Protein 4HKC (pdb70)

Solvent-accessible surface area: 12590 Å² total

Foldseek 3Di:
DLVVLLVQLVVCVVVVNLVSNLVSLLVNLVVQAADDPSSLVSNVVSLCSQLVVLLVVLVVLVVQLVVCVVVPVSNVVSVVVSVVSLVSNLVSLVSLLCSLVPHQCVNPPDLLSNLLSLLVQLVSLLSNLVVDDPVCNVVSLVRSLVSLVVSQVSCVVPHQLLPLSNLVS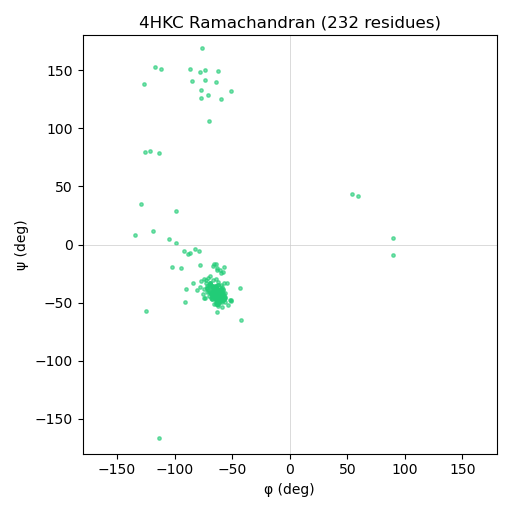LQVVLVSCCPRVVNNVVSLVSLVCSLVSCVVVVVPQDPVCNVSSVVSSVSSVVVNVVSVD/DDPDDPD

Sequence (236 aa):
DKNELVQKAKLAEQAERYDDMAACMKSVTEQGAELSNEERNLLSVAYKNVVGARRSSWRVVSSIEQKTEGAEKKQQMAREYREKIETELRDICNDVLSLLEKFLIPNASQAESKVFYLKMKGDYYRYLAEVAAGDDKKGIVDQSQQAYQEAFEISKKEMQPTHPIRLGLALNFSVFYYEILNSPEKACSLAKTAFDEAIAELDTLSEESYKDSTLIMQLLRDNLTLWTSKRQYKIL

GO terms:
  GO:0005829 cytosol (C, IDA)
  GO:0042149 cellular response to glucose starvation (P, IDA)
  GO:0045824 negative regulation of innate immune response (P, IDA)
  GO:1904262 negative regulation of TORC1 signaling (P, IDA)
  GO:1900181 negative regulation of protein localization to nucleus (P, IDA)
  GO:0140311 protein sequestering activity (F, IDA)
  GO:0044325 transmembrane transporter binding (F, IPI)
  GO:0019903 protein phosphatase binding (F, IPI)
  GO:0031625 ubiquitin protein ligase binding (F, IPI)
  GO:0050815 phosphoserine residue binding (F, IDA)
  GO:0070372 regulation of ERK1 and ERK2 cascade (P, IDA)
  GO:0042470 melanosome (C, EXP)
  GO:0005737 cytoplasm (C, EXP)
  GO:0006468 protein phosphorylation (P, IMP)
  GO:0007165 signal transduction (P, IMP)
  GO:0005515 protein binding (F, IPI)
  GO:0005737 cytoplasm (C, TAS)
  GO:0043066 negative regulation of apoptotic process (P, TAS)
  GO:0007165 signal transduction (P, TAS)
  GO:0005634 nucleus (C, IDA)

Nearest PDB structures (foldseek):
  6fna-assembly1_A  TM=9.982E-01  e=9.630E-27  Homo sapiens
  7d8p-assembly1_B  TM=9.970E-01  e=1.310E-26  Homo sapiens
  5exa-assembly1_A  TM=9.981E-01  e=2.648E-26  Homo sapiens
  5xy9-assembly1_A  TM=9.977E-01  e=3.764E-26  Homo sapiens
  7q16-assembly1_A-2  TM=1.000E+00  e=5.351E-26  Homo sapiens

Secondary structure (DSSP, 8-state):
-HHHHHHHHHHHHHTT-HHHHHHHHHHHHHT-SPPPHHHHHHHHHHHHHHHHHHHHHHHHHHHHHHHTTT-HHHHHHHHHHHHHHHHHHHHHHHHHHHHIIIIIHHH--SHHHHHHHHHHHHHHHHHHHHT--HHHHHHHHHHHHHHHHHHHHHHHHHS-TT-HHHHHHHHHHHHIIIIIS--HHHHHHHHHHHHHHHHHTGGG--TTTHHHHHHHHHHHHHHHHHHT-/--S----

Organism: Homo sapiens (NCBI:txid9606)

InterPro domains:
  IPR000308 14-3-3 protein [PIRSF000868] (2-238)
  IPR000308 14-3-3 protein [PR00305] (35-64)
  IPR000308 14-3-3 protein [PR00305] (82-106)
  IPR000308 14-3-3 protein [PR00305] (113-135)
  IPR000308 14-3-3 protein [PR00305] (148-174)
  IPR000308 14-3-3 protein [PR00305] (175-201)
  IPR000308 14-3-3 protein [PR00305] (202-231)
  IPR000308 14-3-3 protein [PTHR18860] (4-233)
  IPR023409 14-3-3 protein, conserved site [PS00796] (41-51)
  IPR023409 14-3-3 protein, conserved site [PS00797] (211-230)
  IPR023410 14-3-3 domain [PF00244] (9-229)
  IPR023410 14-3-3 domain [SM00101] (3-242)
  IPR036815 14-3-3 domain superfamily [G3DSA:1.20.190.20] (1-241)
  IPR036815 14-3-3 domain superfamily [SSF48445] (1-231)

Radius of gyration: 18.62 Å; Cα contacts (8 Å, |Δi|>4): 274; chains: 2; bounding box: 38×55×39 Å

Structure (mmCIF, N/CA/C/O backbone):
data_4HKC
#
_entry.id   4HKC
#
_cell.length_a   89.030
_cell.length_b   111.600
_cell.length_c   72.990
_cell.angle_alpha   90.00
_cell.angle_beta   90.00
_cell.angle_gamma   90.00
#
_symmetry.space_group_name_H-M   'C 2 2 21'
#
loop_
_entity.id
_entity.type
_entity.pdbx_description
1 polymer '14-3-3 protein zeta/delta'
2 polymer 'alpha-4 integrin derived phosphorylated peptide'
3 non-polymer GLYCEROL
4 water water
#
loop_
_atom_site.group_PDB
_atom_site.id
_atom_site.type_symbol
_atom_site.label_atom_id
_atom_site.label_alt_id
_atom_site.label_comp_id
_atom_site.label_asym_id
_atom_site.label_entity_id
_atom_site.label_seq_id
_atom_site.pdbx_PDB_ins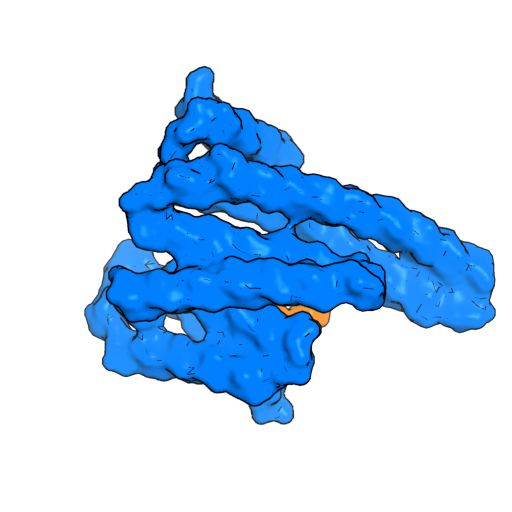_code
_atom_site.Cartn_x
_atom_site.Cartn_y
_atom_site.Cartn_z
_atom_site.occupancy
_atom_site.B_iso_or_equiv
_atom_site.auth_seq_id
_atom_site.auth_comp_id
_atom_site.auth_asym_id
_atom_site.auth_atom_id
_atom_site.pdbx_PDB_model_num
ATOM 1 N N . ASP A 1 7 ? 37.751 23.880 -0.251 1.00 89.47 2 ASP A N 1
ATOM 2 C CA . ASP A 1 7 ? 37.101 24.697 0.768 1.00 88.91 2 ASP A CA 1
ATOM 3 C C . ASP A 1 7 ? 35.860 24.009 1.333 1.00 88.56 2 ASP A C 1
ATOM 4 O O . ASP A 1 7 ? 35.287 23.128 0.680 1.00 85.60 2 ASP A O 1
ATOM 9 N N . LYS A 1 8 ? 35.496 24.367 2.578 1.00 83.97 3 LYS A N 1
ATOM 10 C CA . LYS A 1 8 ? 34.398 23.771 3.334 1.00 80.68 3 LYS A CA 1
ATOM 11 C C . LYS A 1 8 ? 33.112 23.742 2.552 1.00 82.83 3 LYS A C 1
ATOM 12 O O . LYS A 1 8 ? 32.477 22.682 2.499 1.00 82.36 3 LYS A O 1
ATOM 18 N N . ASN A 1 9 ? 32.738 24.853 1.935 1.00 77.40 4 ASN A N 1
ATOM 19 C CA . ASN A 1 9 ? 31.502 24.908 1.172 1.00 74.99 4 ASN A CA 1
ATOM 20 C C . ASN A 1 9 ? 31.429 23.910 0.022 1.00 74.68 4 ASN A C 1
ATOM 21 O O . ASN A 1 9 ? 30.361 23.391 -0.270 1.00 70.94 4 ASN A O 1
ATOM 26 N N . GLU A 1 10 ? 32.556 23.635 -0.623 1.00 71.22 5 GLU A N 1
ATOM 27 C CA . GLU A 1 10 ? 32.573 22.657 -1.705 1.00 69.89 5 GLU A CA 1
ATOM 28 C C . GLU A 1 10 ? 32.368 21.243 -1.180 1.00 70.82 5 GLU A C 1
ATOM 29 O O . GLU A 1 10 ? 31.660 20.453 -1.782 1.00 68.53 5 GLU A O 1
ATOM 35 N N . LEU A 1 11 ? 32.997 20.924 -0.057 1.00 66.27 6 LEU A N 1
ATOM 36 C CA . LEU A 1 11 ? 32.822 19.596 0.548 1.00 63.52 6 LEU A CA 1
ATOM 37 C C . LEU A 1 11 ? 31.357 19.370 0.986 1.00 63.94 6 LEU A C 1
ATOM 38 O O . LEU A 1 11 ? 30.818 18.272 0.797 1.00 62.11 6 LEU A O 1
ATOM 43 N N . VAL A 1 12 ? 30.705 20.415 1.522 1.00 59.39 7 VAL A N 1
ATOM 44 C CA . VAL A 1 12 ? 29.301 20.344 1.952 1.00 57.02 7 VAL A CA 1
ATOM 45 C C . VAL A 1 12 ? 28.406 20.111 0.734 1.00 58.26 7 VAL A C 1
ATOM 46 O O . VAL A 1 12 ? 27.497 19.290 0.789 1.00 56.58 7 VAL A O 1
ATOM 50 N N . GLN A 1 13 ? 28.662 20.818 -0.368 1.00 56.64 8 GLN A N 1
ATOM 51 C CA . GLN A 1 13 ? 27.890 20.615 -1.591 1.00 55.36 8 GLN A CA 1
ATOM 52 C C . GLN A 1 13 ? 28.097 19.198 -2.158 1.00 55.69 8 GLN A C 1
ATOM 53 O O . GLN A 1 13 ? 27.154 18.582 -2.649 1.00 53.22 8 GLN A O 1
ATOM 59 N N . LYS A 1 14 ? 29.316 18.681 -2.047 1.00 51.96 9 LYS A N 1
ATOM 60 C CA . LYS A 1 14 ? 29.667 17.332 -2.451 1.00 50.82 9 LYS A CA 1
ATOM 61 C C . LYS A 1 14 ? 28.916 16.313 -1.573 1.00 52.33 9 LYS A C 1
ATOM 62 O O . LYS A 1 14 ? 28.430 15.306 -2.092 1.00 52.20 9 LYS A O 1
ATOM 64 N N . ALA A 1 15 ? 28.768 16.606 -0.253 1.00 47.03 10 ALA A N 1
ATOM 65 C CA . ALA A 1 15 ? 28.062 15.723 0.674 1.00 45.15 10 ALA A CA 1
ATOM 66 C C . ALA A 1 15 ? 26.580 15.691 0.301 1.00 47.56 10 ALA A C 1
ATOM 67 O O . ALA A 1 15 ? 25.980 14.614 0.326 1.00 45.34 10 ALA A O 1
ATOM 69 N N . LYS A 1 16 ? 26.008 16.841 -0.119 1.00 43.31 11 LYS A N 1
ATOM 70 C CA . LYS A 1 16 ? 24.594 16.867 -0.518 1.00 43.00 11 LYS A CA 1
ATOM 71 C C . LYS A 1 16 ? 24.379 16.065 -1.795 1.00 47.47 11 LYS A C 1
ATOM 72 O O . LYS A 1 16 ? 23.363 15.402 -1.908 1.00 46.52 11 LYS A O 1
ATOM 78 N N . LEU A 1 17 ? 25.315 16.133 -2.751 1.00 45.73 12 LEU A N 1
ATOM 79 C CA . LEU A 1 17 ? 25.261 15.378 -3.993 1.00 45.98 12 LEU A CA 1
ATOM 80 C C . LEU A 1 17 ? 25.353 13.874 -3.671 1.00 48.06 12 LEU A C 1
ATOM 81 O O . LEU A 1 17 ? 24.545 13.081 -4.162 1.00 45.65 12 LEU A O 1
ATOM 86 N N . ALA A 1 18 ? 26.323 13.498 -2.807 1.00 44.47 13 ALA A N 1
ATOM 87 C CA . ALA A 1 18 ? 26.509 12.109 -2.398 1.00 43.07 13 ALA A CA 1
ATOM 88 C C . ALA A 1 18 ? 25.231 11.581 -1.744 1.00 44.15 13 ALA A C 1
ATOM 89 O O . ALA A 1 18 ? 24.838 10.454 -2.021 1.00 41.76 13 ALA A O 1
ATOM 91 N N . GLU A 1 19 ? 24.582 12.384 -0.876 1.00 40.19 14 GLU A N 1
ATOM 92 C CA . GLU A 1 19 ? 23.334 11.951 -0.233 1.00 38.45 14 GLU A CA 1
ATOM 93 C C . GLU A 1 19 ? 22.280 11.622 -1.274 1.00 43.05 14 GLU A C 1
ATOM 94 O O . GLU A 1 19 ? 21.620 10.596 -1.171 1.00 43.21 14 GLU A O 1
ATOM 100 N N . GLN A 1 20 ? 22.092 12.514 -2.258 1.00 40.71 15 GLN A N 1
ATOM 101 C CA . GLN A 1 20 ? 21.122 12.311 -3.332 1.00 40.22 15 GLN A CA 1
ATOM 102 C C . GLN A 1 20 ? 21.409 11.005 -4.098 1.00 44.84 15 GLN A C 1
ATOM 103 O O . GLN A 1 20 ? 20.485 10.283 -4.449 1.00 43.75 15 GLN A O 1
ATOM 109 N N . ALA A 1 21 ? 22.687 10.703 -4.300 1.00 40.99 16 ALA A N 1
ATOM 110 C CA . ALA A 1 21 ? 23.162 9.510 -5.002 1.00 40.49 16 ALA A CA 1
ATOM 111 C C . ALA A 1 21 ? 23.134 8.240 -4.127 1.00 42.70 16 ALA A C 1
ATOM 112 O O . ALA A 1 21 ? 23.496 7.169 -4.595 1.00 42.23 16 ALA A O 1
ATOM 114 N N . GLU A 1 22 ? 22.806 8.396 -2.836 1.00 38.96 17 GLU A N 1
ATOM 115 C CA . GLU A 1 22 ? 22.787 7.351 -1.828 1.00 38.43 17 GLU A CA 1
ATOM 116 C C . GLU A 1 22 ? 24.151 6.714 -1.681 1.00 41.52 17 GLU A C 1
ATOM 117 O O . GLU A 1 22 ? 24.290 5.489 -1.550 1.00 40.99 17 GLU A O 1
ATOM 123 N N . ARG A 1 23 ? 25.171 7.549 -1.706 1.00 39.42 18 ARG A N 1
ATOM 124 C CA . ARG A 1 23 ? 26.561 7.102 -1.566 1.00 39.74 18 ARG A CA 1
ATOM 125 C C . ARG A 1 23 ? 27.042 7.672 -0.238 1.00 45.27 18 ARG A C 1
ATOM 126 O O . ARG A 1 23 ? 27.712 8.719 -0.176 1.00 45.03 18 ARG A O 1
ATOM 134 N N . TYR A 1 24 ? 26.636 6.991 0.846 1.00 41.42 19 TYR A N 1
ATOM 135 C CA . TYR A 1 24 ? 26.880 7.446 2.209 1.00 40.88 19 TYR A CA 1
ATOM 136 C C . TYR A 1 24 ? 28.300 7.422 2.686 1.00 46.38 19 TYR A C 1
ATOM 137 O O . TYR A 1 24 ? 28.637 8.236 3.535 1.00 48.72 19 TYR A O 1
ATOM 146 N N . ASP A 1 25 ? 29.156 6.539 2.149 1.00 43.03 20 ASP A N 1
ATOM 147 C CA . ASP A 1 25 ? 30.572 6.559 2.537 1.00 44.01 20 ASP A CA 1
ATOM 148 C C . ASP A 1 25 ? 31.179 7.845 1.983 1.00 48.78 20 ASP A C 1
ATOM 149 O O . ASP A 1 25 ? 31.903 8.517 2.706 1.00 50.55 20 ASP A O 1
ATOM 154 N N . ASP A 1 26 ? 30.847 8.231 0.730 1.00 44.88 21 ASP A N 1
ATOM 155 C CA . ASP A 1 26 ? 31.339 9.510 0.168 1.00 46.52 21 ASP A CA 1
ATOM 156 C C . ASP A 1 26 ? 30.805 10.667 1.004 1.00 48.91 21 ASP A C 1
ATOM 157 O O . ASP A 1 26 ? 31.549 11.574 1.329 1.00 49.91 21 ASP A O 1
ATOM 162 N N . MET A 1 27 ? 29.536 10.612 1.395 1.00 41.75 22 MET A N 1
ATOM 163 C CA . MET A 1 27 ? 28.929 11.667 2.199 1.00 40.73 22 MET A CA 1
ATOM 164 C C . MET A 1 27 ? 29.631 11.833 3.529 1.00 48.61 22 MET A C 1
ATOM 165 O O . MET A 1 27 ? 29.965 12.955 3.931 1.00 50.53 22 MET A O 1
ATOM 170 N N . ALA A 1 28 ? 29.880 10.710 4.192 1.00 45.00 23 ALA A N 1
ATOM 171 C CA . ALA A 1 28 ? 30.583 10.693 5.473 1.00 46.50 23 ALA A CA 1
ATOM 172 C C . ALA A 1 28 ? 31.993 11.237 5.339 1.00 51.11 23 ALA A C 1
ATOM 173 O O . ALA A 1 28 ? 32.398 12.019 6.199 1.00 52.17 23 ALA A O 1
ATOM 175 N N . ALA A 1 29 ? 32.745 10.833 4.276 1.00 48.02 24 ALA A N 1
ATOM 176 C CA . ALA A 1 29 ? 34.131 11.302 4.064 1.00 49.60 24 ALA A CA 1
ATOM 177 C C . ALA A 1 29 ? 34.130 12.792 3.889 1.00 57.98 24 ALA A C 1
ATOM 178 O O . ALA A 1 29 ? 34.963 13.461 4.490 1.00 62.12 24 ALA A O 1
ATOM 180 N N . CYS A 1 30 ? 33.162 13.345 3.128 1.00 54.10 25 CYS A N 1
ATOM 181 C CA . CYS A 1 30 ? 33.076 14.801 2.956 1.00 53.63 25 CYS A CA 1
ATOM 182 C C . CYS A 1 30 ? 32.867 15.489 4.282 1.00 55.34 25 CYS A C 1
ATOM 183 O O . CYS A 1 30 ? 33.538 16.469 4.578 1.00 56.08 25 CYS A O 1
ATOM 186 N N . MET A 1 31 ? 31.894 15.013 5.058 1.00 49.60 26 MET A N 1
ATOM 187 C CA . MET A 1 31 ? 31.549 15.635 6.331 1.00 48.23 26 MET A CA 1
ATOM 188 C C . MET A 1 31 ? 32.612 15.470 7.387 1.00 53.59 26 MET A C 1
ATOM 189 O O . MET A 1 31 ? 32.797 16.374 8.190 1.00 53.10 26 MET A O 1
ATOM 194 N N . LYS A 1 32 ? 33.331 14.337 7.379 1.00 50.48 27 LYS A N 1
ATOM 195 C CA . LYS A 1 32 ? 34.455 14.145 8.283 1.00 52.49 27 LYS A CA 1
ATOM 196 C C . LYS A 1 32 ? 35.567 15.163 7.903 1.00 60.98 27 LYS A C 1
ATOM 197 O O . LYS A 1 32 ? 36.133 15.785 8.805 1.00 63.59 27 LYS A O 1
ATOM 203 N N . SER A 1 33 ? 35.847 15.368 6.583 1.00 57.98 28 SER A N 1
ATOM 204 C CA . SER A 1 33 ? 36.857 16.355 6.134 1.00 59.97 28 SER A CA 1
ATOM 205 C C . SER A 1 33 ? 36.463 17.746 6.582 1.00 64.79 28 SER A C 1
ATOM 206 O O . SER A 1 33 ? 37.319 18.490 7.033 1.00 66.08 28 SER A O 1
ATOM 209 N N . VAL A 1 34 ? 35.169 18.089 6.513 1.00 60.68 29 VAL A N 1
ATOM 210 C CA . VAL A 1 34 ? 34.686 19.384 6.976 1.00 61.04 29 VAL A CA 1
ATOM 211 C C . VAL A 1 34 ? 34.941 19.522 8.486 1.00 67.20 29 VAL A C 1
ATOM 212 O O . VAL A 1 34 ? 35.502 20.524 8.919 1.00 68.28 29 VAL A O 1
ATOM 216 N N . THR A 1 35 ? 34.545 18.505 9.272 1.00 63.00 30 THR A N 1
ATOM 217 C CA . THR A 1 35 ? 34.724 18.519 10.725 1.00 63.13 30 THR A CA 1
ATOM 21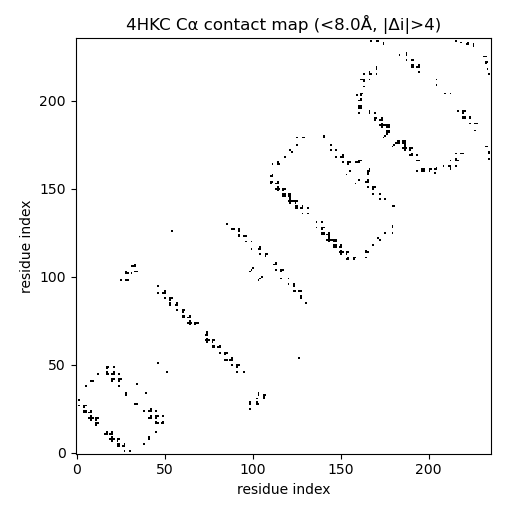8 C C . THR A 1 35 ? 36.194 18.689 11.106 1.00 68.44 30 THR A C 1
ATOM 219 O O . THR A 1 35 ? 36.486 19.481 12.005 1.00 68.68 30 THR A O 1
ATOM 223 N N . GLU A 1 36 ? 37.105 17.987 10.392 1.00 65.41 31 GLU A N 1
ATOM 224 C CA . GLU A 1 36 ? 38.552 18.028 10.634 1.00 68.82 31 GLU A CA 1
ATOM 225 C C . GLU A 1 36 ? 39.201 19.380 10.407 1.00 77.91 31 GLU A C 1
ATOM 226 O O . GLU A 1 36 ? 40.302 19.608 10.900 1.00 81.36 31 GLU A O 1
ATOM 232 N N . GLN A 1 37 ? 38.521 20.289 9.696 1.00 74.84 32 GLN A N 1
ATOM 233 C CA . GLN A 1 37 ? 39.005 21.658 9.513 1.00 77.44 32 GLN A CA 1
ATOM 234 C C . GLN A 1 37 ? 39.004 22.403 10.861 1.00 83.86 32 GLN A C 1
ATOM 235 O O . GLN A 1 37 ? 39.701 23.407 11.007 1.00 85.23 32 GLN A O 1
ATOM 241 N N . GLY A 1 38 ? 38.245 21.886 11.832 1.00 79.42 33 GLY A N 1
ATOM 242 C CA . GLY A 1 38 ? 38.244 22.397 13.193 1.00 80.24 33 GLY A CA 1
ATOM 243 C C . GLY A 1 38 ? 37.264 23.492 13.528 1.00 82.12 33 GLY A C 1
ATOM 244 O O . GLY A 1 38 ? 37.121 23.807 14.703 1.00 83.65 33 GLY A O 1
ATOM 245 N N . ALA A 1 39 ? 36.568 24.072 12.540 1.00 74.90 34 ALA A N 1
ATOM 246 C CA . ALA A 1 39 ? 35.586 25.121 12.802 1.00 73.34 34 ALA A CA 1
ATOM 247 C C . ALA A 1 39 ? 34.224 24.546 13.159 1.00 74.80 34 ALA A C 1
ATOM 248 O O . ALA A 1 39 ? 33.781 23.564 12.562 1.00 72.83 34 ALA A O 1
ATOM 250 N N . GLU A 1 40 ? 33.556 25.176 14.112 1.00 71.75 35 GLU A N 1
ATOM 251 C CA . GLU A 1 40 ? 32.233 24.789 14.580 1.00 69.80 35 GLU A CA 1
ATOM 252 C C . GLU A 1 40 ? 31.256 24.617 13.389 1.00 70.32 35 GLU A C 1
ATOM 253 O O . GLU A 1 40 ? 31.242 25.442 12.482 1.00 70.92 35 GLU A O 1
ATOM 259 N N . LEU A 1 41 ? 30.511 23.508 13.353 1.00 62.32 36 LEU A N 1
ATOM 260 C CA . LEU A 1 41 ? 29.614 23.220 12.241 1.00 57.75 36 LEU A CA 1
ATOM 261 C C . LEU A 1 41 ? 28.330 24.026 12.321 1.00 61.34 36 LEU A C 1
ATOM 262 O O . LEU A 1 41 ? 27.799 24.219 13.408 1.00 61.93 36 LEU A O 1
ATOM 267 N N . SER A 1 42 ? 27.753 24.375 11.165 1.00 56.66 37 SER A N 1
ATOM 268 C CA . SER A 1 42 ? 26.443 25.009 11.095 1.00 56.16 37 SER A CA 1
ATOM 269 C C . SER A 1 42 ? 25.411 23.904 11.345 1.00 59.06 37 SER A C 1
ATOM 270 O O . SER A 1 42 ? 25.756 22.719 11.292 1.00 58.30 37 SER A O 1
ATOM 273 N N . ASN A 1 43 ? 24.147 24.277 11.551 1.00 54.17 38 ASN A N 1
ATOM 274 C CA . ASN A 1 43 ? 23.066 23.332 11.789 1.00 53.01 38 ASN A CA 1
ATOM 275 C C . ASN A 1 43 ? 22.940 22.361 10.604 1.00 58.14 38 ASN A C 1
ATOM 276 O O . ASN A 1 43 ? 22.775 21.146 10.783 1.00 57.69 38 ASN A O 1
ATOM 281 N N . GLU A 1 44 ? 23.042 22.908 9.399 1.00 54.20 39 GLU A N 1
ATOM 282 C CA . GLU A 1 44 ? 22.948 22.138 8.176 1.00 52.61 39 GLU A CA 1
ATOM 283 C C . GLU A 1 44 ? 24.082 21.125 8.106 1.00 52.51 39 GLU A C 1
ATOM 284 O O . GLU A 1 44 ? 23.813 19.969 7.807 1.00 50.30 39 GLU A O 1
ATOM 290 N N . GLU A 1 45 ? 25.338 21.552 8.365 1.00 49.11 40 GLU A N 1
ATOM 291 C CA . GLU A 1 45 ? 26.523 20.686 8.316 1.00 48.29 40 GLU A CA 1
ATOM 292 C C . GLU A 1 45 ? 26.435 19.595 9.358 1.00 51.74 40 GLU A C 1
ATOM 293 O O . GLU A 1 45 ? 26.793 18.445 9.092 1.00 50.85 40 GLU A O 1
ATOM 299 N N . ARG A 1 46 ? 25.955 19.956 10.540 1.00 48.28 41 ARG A N 1
ATOM 300 C CA . ARG A 1 46 ? 25.799 19.029 11.653 1.00 48.83 41 ARG A CA 1
ATOM 301 C C . ARG A 1 46 ? 24.816 17.929 11.214 1.00 53.44 41 ARG A C 1
ATOM 302 O O . ARG A 1 46 ? 25.125 16.744 11.358 1.00 52.71 41 ARG A O 1
ATOM 310 N N . ASN A 1 47 ? 23.664 18.314 10.617 1.00 48.10 42 ASN A N 1
ATOM 311 C CA . ASN A 1 47 ? 22.654 17.369 10.145 1.00 45.79 42 ASN A CA 1
ATOM 312 C C . ASN A 1 47 ? 23.200 16.454 9.052 1.00 45.87 42 ASN A C 1
ATOM 313 O O . ASN A 1 47 ? 22.944 15.265 9.102 1.00 44.35 42 ASN A O 1
ATOM 318 N N . LEU A 1 48 ? 24.004 16.980 8.121 1.00 41.45 43 LEU A N 1
ATOM 319 C CA . LEU A 1 48 ? 24.611 16.181 7.057 1.00 40.05 43 LEU A CA 1
ATOM 320 C C . LEU A 1 48 ? 25.572 15.122 7.608 1.00 44.14 43 LEU A C 1
ATOM 321 O O . LEU A 1 48 ? 25.571 14.005 7.128 1.00 42.68 43 LEU A O 1
ATOM 326 N N . LEU A 1 49 ? 26.440 15.499 8.569 1.00 43.25 44 LEU A N 1
ATOM 327 C CA . LEU A 1 49 ? 27.399 14.589 9.180 1.00 44.04 44 LEU A CA 1
ATOM 328 C C . LEU A 1 49 ? 26.619 13.453 9.840 1.00 45.44 44 LEU A C 1
ATOM 329 O O . LEU A 1 49 ? 26.954 12.287 9.655 1.00 43.15 44 LEU A O 1
ATOM 334 N N . SER A 1 50 ? 25.564 13.809 10.581 1.00 41.53 45 SER A N 1
ATOM 335 C CA . SER A 1 50 ? 24.709 12.883 11.301 1.00 41.36 45 SER A CA 1
ATOM 336 C C . SER A 1 50 ? 23.985 11.887 10.370 1.00 46.06 45 SER A C 1
ATOM 337 O O . SER A 1 50 ? 24.014 10.689 10.634 1.00 47.33 45 SER A O 1
ATOM 340 N N . VAL A 1 51 ? 23.374 12.375 9.272 1.00 41.81 46 VAL A N 1
ATOM 341 C CA . VAL A 1 51 ? 22.694 11.537 8.270 1.00 39.88 46 VAL A CA 1
ATOM 342 C C . VAL A 1 51 ? 23.712 10.556 7.628 1.00 41.75 46 VAL A C 1
ATOM 343 O O . VAL A 1 51 ? 23.415 9.374 7.477 1.00 41.76 46 VAL A O 1
ATOM 347 N N . ALA A 1 52 ? 24.9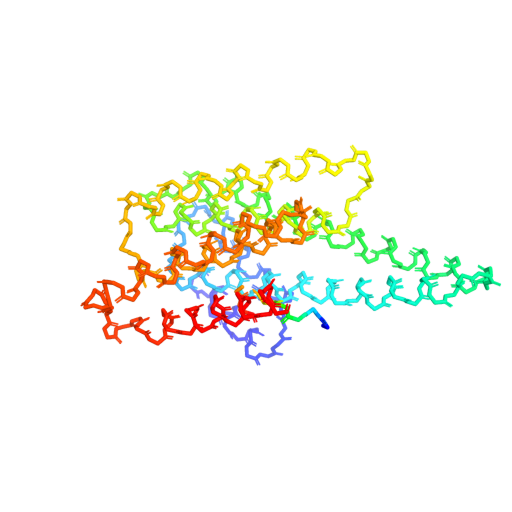01 11.064 7.247 1.00 37.01 47 ALA A N 1
ATOM 348 C CA . ALA A 1 52 ? 25.926 10.229 6.607 1.00 36.89 47 ALA A CA 1
ATOM 349 C C . ALA A 1 52 ? 26.296 9.074 7.529 1.00 42.20 47 ALA A C 1
ATOM 350 O O . ALA A 1 52 ? 26.209 7.919 7.137 1.00 42.06 47 ALA A O 1
ATOM 352 N N . TYR A 1 53 ? 26.676 9.386 8.780 1.00 40.25 48 TYR A N 1
ATOM 353 C CA . TYR A 1 53 ? 27.103 8.339 9.692 1.00 40.40 48 TYR A CA 1
ATOM 354 C C . TYR A 1 53 ? 26.005 7.404 10.117 1.00 42.48 48 TYR A C 1
ATOM 355 O O . TYR A 1 53 ? 26.243 6.214 10.238 1.00 43.21 48 TYR A O 1
ATOM 364 N N . LYS A 1 54 ? 24.801 7.921 10.273 1.00 37.25 49 LYS A N 1
ATOM 365 C CA . LYS A 1 54 ? 23.670 7.093 10.611 1.00 35.71 49 LYS A CA 1
ATOM 366 C C . LYS A 1 54 ? 23.480 6.011 9.552 1.00 39.78 49 LYS A C 1
ATOM 367 O O . LYS A 1 54 ? 23.162 4.883 9.885 1.00 39.49 49 LYS A O 1
ATOM 373 N N . ASN A 1 55 ? 23.681 6.355 8.283 1.00 35.16 50 ASN A N 1
ATOM 374 C CA . ASN A 1 55 ? 23.496 5.387 7.189 1.00 34.77 50 ASN A CA 1
ATOM 375 C C . ASN A 1 55 ? 24.673 4.436 7.081 1.00 41.73 50 ASN A C 1
ATOM 376 O O . ASN A 1 55 ? 24.462 3.254 6.838 1.00 42.39 50 ASN A O 1
ATOM 381 N N . VAL A 1 56 ? 25.879 4.934 7.320 1.00 38.45 51 VAL A N 1
ATOM 382 C CA . VAL A 1 56 ? 27.069 4.100 7.307 1.00 38.02 51 VAL A CA 1
ATOM 383 C C . VAL A 1 56 ? 26.993 3.029 8.392 1.00 44.19 51 VAL A C 1
ATOM 384 O O . VAL A 1 56 ? 27.172 1.858 8.107 1.00 46.08 51 VAL A O 1
ATOM 388 N N . VAL A 1 57 ? 26.713 3.425 9.627 1.00 39.41 52 VAL A N 1
ATOM 389 C CA . VAL A 1 57 ? 26.599 2.451 10.705 1.00 40.24 52 VAL A CA 1
ATOM 390 C C . VAL A 1 57 ? 25.317 1.648 10.592 1.00 40.96 52 VAL A C 1
ATOM 391 O O . VAL A 1 57 ? 25.277 0.490 10.966 1.00 40.47 52 VAL A O 1
ATOM 395 N N . GLY A 1 58 ? 24.268 2.281 10.087 1.00 35.52 53 GLY A N 1
ATOM 396 C CA . GLY A 1 58 ? 22.983 1.636 9.933 1.00 34.18 53 GLY A CA 1
ATOM 397 C C . GLY A 1 58 ? 23.060 0.382 9.099 1.00 41.12 53 GLY A C 1
ATOM 398 O O . GLY A 1 58 ? 22.447 -0.618 9.430 1.00 41.95 53 GLY A O 1
ATOM 399 N N . ALA A 1 59 ? 23.821 0.440 8.015 1.00 40.01 54 ALA A N 1
ATOM 400 C CA . ALA A 1 59 ? 23.992 -0.723 7.134 1.00 38.78 54 ALA A CA 1
ATOM 401 C C . ALA A 1 59 ? 24.615 -1.886 7.929 1.00 41.94 54 ALA A C 1
ATOM 402 O O . ALA A 1 59 ? 24.165 -3.028 7.810 1.00 40.25 54 ALA A O 1
ATOM 404 N N . ARG A 1 60 ? 25.584 -1.586 8.787 1.00 39.49 55 ARG A N 1
ATOM 405 C CA . ARG A 1 60 ? 26.220 -2.622 9.605 1.00 41.11 55 ARG A CA 1
ATOM 406 C C . ARG A 1 60 ? 25.313 -3.135 10.696 1.00 43.71 55 ARG A C 1
ATOM 407 O O . ARG A 1 60 ? 25.387 -4.319 11.004 1.00 43.15 55 ARG A O 1
ATOM 415 N N . ARG A 1 61 ? 24.504 -2.251 11.324 1.00 40.26 56 ARG A N 1
ATOM 416 C CA . ARG A 1 61 ? 23.568 -2.676 12.388 1.00 39.84 56 ARG A CA 1
ATOM 417 C C . ARG A 1 61 ? 22.560 -3.649 11.802 1.00 41.36 56 ARG A C 1
ATOM 418 O O . ARG A 1 61 ? 22.241 -4.669 12.413 1.00 42.92 56 ARG A O 1
ATOM 426 N N . SER A 1 62 ? 22.058 -3.339 10.618 1.00 36.61 57 SER A N 1
ATOM 427 C CA . SER A 1 62 ? 21.082 -4.187 9.957 1.00 35.32 57 SER A CA 1
ATOM 428 C C . SER A 1 62 ? 21.707 -5.525 9.544 1.00 40.13 57 SER A C 1
ATOM 429 O O . SER A 1 62 ? 21.128 -6.583 9.787 1.00 40.13 57 SER A O 1
ATOM 432 N N . SER A 1 63 ? 22.905 -5.497 8.959 1.00 38.65 58 SER A N 1
ATOM 433 C CA . SER A 1 63 ? 23.583 -6.750 8.586 1.00 39.97 58 SER A CA 1
ATOM 434 C C . SER A 1 63 ? 23.828 -7.592 9.811 1.00 45.19 58 SER A C 1
ATOM 435 O O . SER A 1 63 ? 23.609 -8.790 9.760 1.00 45.97 58 SER A O 1
ATOM 438 N N . TRP A 1 64 ? 24.241 -6.950 10.929 1.00 41.99 59 TRP A N 1
ATOM 439 C CA . TRP A 1 64 ? 24.533 -7.624 12.192 1.00 42.70 59 TRP A CA 1
ATOM 440 C C . TRP A 1 64 ? 23.289 -8.335 12.688 1.00 46.69 59 TRP A C 1
ATOM 441 O O . TRP A 1 64 ? 23.390 -9.485 13.077 1.00 47.50 59 TRP A O 1
ATOM 452 N N . ARG A 1 65 ? 22.111 -7.673 12.648 1.00 41.82 60 ARG A N 1
ATOM 453 C CA . ARG A 1 65 ? 20.878 -8.280 13.147 1.00 41.09 60 ARG A CA 1
ATOM 454 C C . ARG A 1 65 ? 20.536 -9.494 12.346 1.00 43.91 60 ARG A C 1
ATOM 455 O O . ARG A 1 65 ? 20.180 -10.521 12.925 1.00 46.35 60 ARG A O 1
ATOM 463 N N . VAL A 1 66 ? 20.672 -9.401 11.020 1.00 38.15 61 VAL A N 1
ATOM 464 C CA . VAL A 1 66 ? 20.383 -10.518 10.135 1.00 38.06 61 VAL A CA 1
ATOM 465 C C . VAL A 1 66 ? 21.336 -11.696 10.435 1.00 45.08 61 VAL A C 1
ATOM 466 O O . VAL A 1 66 ? 20.879 -12.825 10.628 1.00 42.89 61 VAL A O 1
ATOM 470 N N . VAL A 1 67 ? 22.650 -11.443 10.441 1.00 43.03 62 VAL A N 1
ATOM 471 C CA . VAL A 1 67 ? 23.614 -12.515 10.673 1.00 44.00 62 VAL A CA 1
ATOM 472 C C . VAL A 1 67 ? 23.487 -13.100 12.099 1.00 50.90 62 VAL A C 1
ATOM 473 O O . VAL A 1 67 ? 23.594 -14.304 12.252 1.00 50.05 62 VAL A O 1
ATOM 477 N N . SER A 1 68 ? 23.181 -12.271 13.113 1.00 49.28 63 SER A N 1
ATOM 478 C CA . SER A 1 68 ? 22.960 -12.737 14.492 1.00 50.73 63 SER A CA 1
ATOM 479 C C . SER A 1 68 ? 21.760 -13.691 14.527 1.00 54.50 63 SER A C 1
ATOM 480 O O . SER A 1 68 ? 21.837 -14.748 15.141 1.00 56.47 63 SER A O 1
ATOM 483 N N . SER A 1 69 ? 20.658 -13.329 13.845 1.00 49.24 64 SER A N 1
ATOM 484 C CA . SER A 1 69 ? 19.449 -14.141 13.787 1.00 48.43 64 SER A CA 1
ATOM 485 C C . SER A 1 69 ? 19.748 -15.501 13.142 1.00 51.76 64 SER A C 1
ATOM 486 O O . SER A 1 69 ? 19.225 -16.519 13.606 1.00 52.87 64 SER A O 1
ATOM 489 N N . ILE A 1 70 ? 20.598 -15.525 12.094 1.00 46.19 65 ILE A N 1
ATOM 490 C CA . ILE A 1 70 ? 20.928 -16.763 11.381 1.00 45.51 65 ILE A CA 1
ATOM 491 C C . ILE A 1 70 ? 21.719 -17.655 12.296 1.00 54.96 65 ILE A C 1
ATOM 492 O O . ILE A 1 70 ? 21.433 -18.850 12.411 1.00 57.05 65 ILE A O 1
ATOM 497 N N . GLU A 1 71 ? 22.718 -17.072 12.945 1.00 53.38 66 GLU A N 1
ATOM 498 C CA . GLU A 1 71 ? 23.589 -17.771 13.871 1.00 55.40 66 GLU A CA 1
ATOM 499 C C . GLU A 1 71 ? 22.837 -18.446 15.011 1.00 60.40 66 GLU A C 1
ATOM 500 O O . GLU A 1 71 ? 23.231 -19.515 15.466 1.00 62.33 66 GLU A O 1
ATOM 506 N N . GLN A 1 72 ? 21.737 -17.840 15.455 1.00 56.50 67 GLN A N 1
ATOM 507 C CA . GLN A 1 72 ? 20.918 -18.432 16.517 1.00 57.07 67 GLN A CA 1
ATOM 508 C C . GLN A 1 72 ? 20.092 -19.593 15.965 1.00 61.78 67 GLN A C 1
ATOM 509 O O . GLN A 1 72 ? 20.082 -20.654 16.576 1.00 63.85 67 GLN A O 1
ATOM 515 N N . LYS A 1 73 ? 19.492 -19.429 14.766 1.00 56.33 68 LYS A N 1
ATOM 516 C CA . LYS A 1 73 ? 18.707 -20.426 14.040 1.00 56.18 68 LYS A CA 1
ATOM 517 C C . LYS A 1 73 ? 19.538 -21.657 13.632 1.00 60.89 68 LYS A C 1
ATOM 518 O O . LYS A 1 73 ? 18.964 -22.714 13.408 1.00 61.28 68 LYS A O 1
ATOM 524 N N . THR A 1 74 ? 20.853 -21.501 13.559 1.00 57.36 69 THR A N 1
ATOM 525 C CA . THR A 1 74 ? 21.730 -22.597 13.184 1.00 56.77 69 THR A CA 1
ATOM 526 C C . THR A 1 74 ? 22.373 -23.277 14.392 1.00 62.12 69 THR A C 1
ATOM 527 O O . THR A 1 74 ? 23.466 -23.817 14.302 1.00 62.81 69 THR A O 1
ATOM 531 N N . GLU A 1 75 ? 21.683 -23.248 15.522 1.00 59.61 70 GLU A N 1
ATOM 532 C CA . GLU A 1 75 ? 22.151 -23.951 16.700 1.00 61.65 70 GLU A CA 1
ATOM 533 C C . GLU A 1 75 ? 21.972 -25.435 16.418 1.00 63.66 70 GLU A C 1
ATOM 534 O O . GLU A 1 75 ? 20.901 -25.867 16.015 1.00 61.36 70 GLU A O 1
ATOM 540 N N . GLY A 1 76 ? 23.032 -26.209 16.611 1.00 61.83 71 GLY A N 1
ATOM 541 C CA . GLY A 1 76 ? 23.000 -27.642 16.307 1.00 62.09 71 GLY A CA 1
ATOM 542 C C . GLY A 1 76 ? 23.412 -27.971 14.883 1.00 63.14 71 GLY A C 1
ATOM 543 O O . GLY A 1 76 ? 23.346 -29.131 14.473 1.00 63.87 71 GLY A O 1
ATOM 544 N N . ALA A 1 77 ? 23.855 -26.940 14.123 1.00 57.25 72 ALA A N 1
ATOM 545 C CA . ALA A 1 77 ? 24.323 -26.999 12.729 1.00 55.45 72 ALA A CA 1
ATOM 546 C C . ALA A 1 77 ? 25.710 -26.367 12.744 1.00 56.90 72 ALA A C 1
ATOM 547 O O . ALA A 1 77 ? 25.857 -25.178 12.472 1.00 55.79 72 ALA A O 1
ATOM 549 N N . GLU A 1 78 ? 26.697 -27.154 13.167 1.00 54.22 73 GLU A N 1
ATOM 550 C CA . GLU A 1 78 ? 28.101 -26.803 13.399 1.00 54.75 73 GLU A CA 1
ATOM 551 C C . GLU A 1 78 ? 28.784 -25.909 12.354 1.00 57.95 73 GLU A C 1
ATOM 552 O O . GLU A 1 78 ? 29.229 -24.806 12.686 1.00 54.13 73 GLU A O 1
ATOM 558 N N . LYS A 1 79 ? 28.930 -26.422 11.119 1.00 56.62 74 LYS A N 1
ATOM 559 C CA . LYS A 1 79 ? 29.584 -25.693 10.036 1.00 54.91 74 LYS A CA 1
ATOM 560 C C . LYS A 1 79 ? 28.899 -24.378 9.699 1.00 57.97 74 LYS A C 1
ATOM 561 O O . LYS A 1 79 ? 29.580 -23.380 9.445 1.00 57.02 74 LYS A O 1
ATOM 567 N N . LYS A 1 80 ? 27.556 -24.363 9.736 1.00 54.13 75 LYS A N 1
ATOM 568 C CA . LYS A 1 80 ? 26.776 -23.172 9.394 1.00 51.35 75 LYS A CA 1
ATOM 569 C C . LYS A 1 80 ? 26.892 -22.164 10.492 1.00 58.29 75 LYS A C 1
ATOM 570 O O . LYS A 1 80 ? 27.071 -20.975 10.196 1.00 58.04 75 LYS A O 1
ATOM 576 N N . GLN A 1 81 ? 26.738 -22.613 11.760 1.00 55.77 76 GLN A N 1
ATOM 577 C CA . GLN A 1 81 ? 26.828 -21.725 12.905 1.00 54.62 76 GLN A CA 1
ATOM 578 C C . GLN A 1 81 ? 28.170 -21.034 12.958 1.00 56.80 76 GLN A C 1
ATOM 579 O O . GLN A 1 81 ? 28.215 -19.832 13.222 1.00 54.37 76 GLN A O 1
ATOM 585 N N . GLN A 1 82 ? 29.268 -21.794 12.738 1.00 54.07 77 GLN A N 1
ATOM 586 C CA . GLN A 1 82 ? 30.598 -21.196 12.798 1.00 54.62 77 GLN A CA 1
ATOM 587 C C . GLN A 1 82 ? 30.818 -20.168 11.710 1.00 55.99 77 GLN A C 1
ATOM 588 O O . GLN A 1 82 ? 31.485 -19.158 11.943 1.00 55.05 77 GLN A O 1
ATOM 594 N N . MET A 1 83 ? 30.317 -20.435 10.515 1.00 51.66 78 MET A N 1
ATOM 595 C CA . MET A 1 83 ? 30.497 -19.490 9.430 1.00 50.80 78 MET A CA 1
ATOM 596 C C . MET A 1 83 ? 29.786 -18.179 9.761 1.00 54.29 78 MET A C 1
ATOM 597 O O . MET A 1 83 ? 30.296 -17.087 9.484 1.00 53.46 78 MET A O 1
ATOM 602 N N . ALA A 1 84 ? 28.585 -18.302 10.312 1.00 49.79 79 ALA A N 1
ATOM 603 C CA . ALA A 1 84 ? 27.785 -17.152 10.690 1.00 48.03 79 ALA A CA 1
ATOM 604 C C . ALA A 1 84 ? 28.433 -16.388 11.808 1.00 52.37 79 ALA A C 1
ATOM 605 O O . ALA A 1 84 ? 28.343 -15.179 11.781 1.00 49.95 79 ALA A O 1
ATOM 607 N N . ARG A 1 85 ? 29.092 -17.077 12.772 1.00 51.96 80 ARG A N 1
ATOM 608 C CA . ARG A 1 85 ? 29.781 -16.430 13.886 1.00 53.10 80 ARG A CA 1
ATOM 609 C C . ARG A 1 85 ? 30.923 -15.593 13.347 1.00 58.05 80 ARG A C 1
ATOM 610 O O . ARG A 1 85 ? 31.061 -14.423 13.709 1.00 56.67 80 ARG A O 1
ATOM 618 N N . GLU A 1 86 ? 31.732 -16.173 12.481 1.00 55.76 81 GLU A N 1
ATOM 619 C CA . GLU A 1 86 ? 32.873 -15.448 11.950 1.00 55.74 81 GLU A CA 1
ATOM 620 C C . GLU A 1 86 ? 32.454 -14.239 11.125 1.00 55.45 81 GLU A C 1
ATOM 621 O O . GLU A 1 86 ? 33.111 -13.198 11.169 1.00 55.46 81 GLU A O 1
ATOM 627 N N . TYR A 1 87 ? 31.368 -14.384 10.366 1.00 49.42 82 TYR A N 1
ATOM 628 C CA . TYR A 1 87 ? 30.850 -13.290 9.544 1.00 47.28 82 TYR A CA 1
ATOM 629 C C . TYR A 1 87 ? 30.292 -12.199 10.422 1.00 50.44 82 TYR A C 1
ATOM 630 O O . TYR A 1 87 ? 30.526 -11.019 10.164 1.00 49.76 82 TYR A O 1
ATOM 639 N N . ARG A 1 88 ? 29.571 -12.590 11.494 1.00 48.30 83 ARG A N 1
ATOM 640 C CA . ARG A 1 88 ? 29.079 -11.624 12.480 1.00 48.48 83 ARG A CA 1
ATOM 641 C C . ARG A 1 88 ? 30.271 -10.858 13.051 1.00 51.99 83 ARG A C 1
ATOM 642 O O . ARG A 1 88 ? 30.181 -9.631 13.164 1.00 50.59 83 ARG A O 1
ATOM 650 N N . GLU A 1 89 ? 31.353 -11.556 13.434 1.00 49.60 84 GLU A N 1
ATOM 651 C CA . GLU A 1 89 ? 32.534 -10.904 14.002 1.00 51.28 84 GLU A CA 1
ATOM 652 C C . GLU A 1 89 ? 33.171 -9.894 13.041 1.00 53.75 84 GLU A C 1
ATOM 653 O O . GLU A 1 89 ? 33.620 -8.826 13.465 1.00 54.62 84 GLU A O 1
ATOM 659 N N . LYS A 1 90 ? 33.193 -10.225 11.748 1.00 48.89 85 LYS A N 1
ATOM 660 C CA . LYS A 1 90 ? 33.695 -9.313 10.720 1.00 49.12 85 LYS A CA 1
ATOM 661 C C . LYS A 1 90 ? 32.816 -8.028 10.636 1.00 50.83 85 LYS A C 1
ATOM 662 O O . LYS A 1 90 ? 33.330 -6.917 10.602 1.00 50.77 85 LYS A O 1
ATOM 668 N N . ILE A 1 91 ? 31.484 -8.199 10.613 1.00 45.73 86 ILE A N 1
ATOM 669 C CA . ILE A 1 91 ? 30.565 -7.061 10.569 1.00 42.20 86 ILE A CA 1
ATOM 670 C C . ILE A 1 91 ? 30.732 -6.242 11.843 1.00 49.88 86 ILE A C 1
ATOM 671 O O . ILE A 1 91 ? 30.735 -5.008 11.767 1.00 50.83 86 ILE A O 1
ATOM 676 N N . GLU A 1 92 ? 30.870 -6.917 13.014 1.00 47.64 87 GLU A N 1
ATOM 677 C CA . GLU A 1 92 ? 31.058 -6.232 14.303 1.00 48.38 87 GLU A CA 1
ATOM 678 C C . GLU A 1 92 ? 32.289 -5.337 14.267 1.00 54.88 87 GLU A C 1
ATOM 679 O O . GLU A 1 92 ? 32.230 -4.208 14.749 1.00 54.90 87 GLU A O 1
ATOM 685 N N . THR A 1 93 ? 33.403 -5.851 13.723 1.00 51.97 88 THR A N 1
ATOM 686 C CA . THR A 1 93 ? 34.637 -5.078 13.597 1.00 53.01 88 THR A CA 1
ATOM 687 C C . THR A 1 93 ? 34.397 -3.802 12.788 1.00 53.76 88 THR A C 1
ATOM 688 O O . THR A 1 93 ? 34.786 -2.724 13.227 1.00 53.52 88 THR A O 1
ATOM 692 N N . GLU A 1 94 ? 33.735 -3.916 11.637 1.00 48.75 89 GLU A N 1
ATOM 693 C CA . GLU A 1 94 ? 33.416 -2.742 10.835 1.00 49.28 89 GLU A CA 1
ATOM 694 C C . GLU A 1 94 ? 32.588 -1.738 11.639 1.00 55.17 89 GLU A C 1
ATOM 695 O O . GLU A 1 94 ? 32.870 -0.537 11.608 1.00 55.93 89 GLU A O 1
ATOM 701 N N . LEU A 1 95 ? 31.554 -2.230 12.330 1.00 51.21 90 LEU A N 1
ATOM 702 C CA . LEU A 1 95 ? 30.650 -1.394 13.111 1.00 50.84 90 LEU A CA 1
ATOM 703 C C . LEU A 1 95 ? 31.415 -0.659 14.212 1.00 55.41 90 LEU A C 1
ATOM 704 O O . LEU A 1 95 ? 31.207 0.550 14.394 1.00 54.59 90 LEU A O 1
ATOM 709 N N . ARG A 1 96 ? 32.269 -1.383 14.953 1.00 52.78 91 ARG A N 1
ATOM 710 C CA . ARG A 1 96 ? 33.048 -0.762 16.018 1.00 54.64 91 ARG A CA 1
ATOM 711 C C . ARG A 1 96 ? 33.961 0.320 15.472 1.00 59.09 91 ARG A C 1
ATOM 712 O O . ARG A 1 96 ? 34.106 1.369 16.102 1.00 56.69 91 ARG A O 1
ATOM 720 N N . ASP A 1 97 ? 34.566 0.084 14.291 1.00 57.77 92 ASP A N 1
ATOM 721 C CA . ASP A 1 97 ? 35.462 1.080 13.686 1.00 58.21 92 ASP A CA 1
ATOM 722 C C . ASP A 1 97 ? 34.713 2.358 13.318 1.00 58.38 92 ASP A C 1
ATOM 723 O O . ASP A 1 97 ? 35.222 3.467 13.542 1.00 59.13 92 ASP A O 1
ATOM 728 N N . ILE A 1 98 ? 33.503 2.199 12.796 1.00 50.14 93 ILE A N 1
ATOM 729 C CA . ILE A 1 98 ? 32.662 3.328 12.436 1.00 46.37 93 ILE A CA 1
ATOM 730 C C . ILE A 1 98 ? 32.304 4.132 13.676 1.00 49.87 93 ILE A C 1
ATOM 731 O O . ILE A 1 98 ? 32.479 5.335 13.707 1.00 49.06 93 ILE A O 1
ATOM 736 N N . CYS A 1 99 ? 31.811 3.454 14.699 1.00 46.87 94 CYS A N 1
ATOM 737 C CA . CYS A 1 99 ? 31.480 4.104 15.967 1.00 46.20 94 CYS A CA 1
ATOM 738 C C . CYS A 1 99 ? 32.663 4.831 16.541 1.00 52.90 94 CYS A C 1
ATOM 739 O O . CYS A 1 99 ? 32.535 5.985 16.958 1.00 53.22 94 CYS A O 1
ATOM 742 N N . ASN A 1 100 ? 33.823 4.186 16.555 1.00 51.04 95 ASN A N 1
AT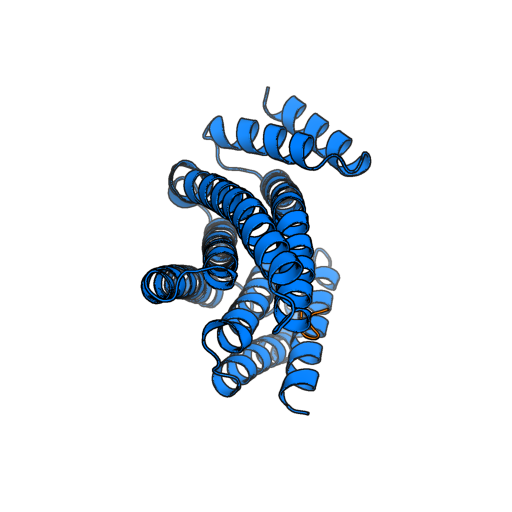OM 743 C CA . ASN A 1 100 ? 35.021 4.821 17.103 1.00 53.82 95 ASN A CA 1
ATOM 744 C C . ASN A 1 100 ? 35.445 6.037 16.313 1.00 58.12 95 ASN A C 1
ATOM 745 O O . ASN A 1 100 ? 35.881 6.993 16.908 1.00 58.86 95 ASN A O 1
ATOM 750 N N . ASP A 1 101 ? 35.283 6.018 14.993 1.00 56.07 96 ASP A N 1
ATOM 751 C CA . ASP A 1 101 ? 35.588 7.148 14.122 1.00 57.00 96 ASP A CA 1
ATOM 752 C C . ASP A 1 101 ? 34.684 8.356 14.530 1.00 61.15 96 ASP A C 1
ATOM 753 O O . ASP A 1 101 ? 35.208 9.440 14.771 1.00 63.47 96 ASP A O 1
ATOM 758 N N . VAL A 1 102 ? 33.358 8.138 14.693 1.00 54.71 97 VAL A N 1
ATOM 759 C CA . VAL A 1 102 ? 32.412 9.201 15.081 1.00 53.23 97 VAL A CA 1
ATOM 760 C C . VAL A 1 102 ? 32.740 9.706 16.468 1.00 57.20 97 VAL A C 1
ATOM 761 O O . VAL A 1 102 ? 32.756 10.916 16.704 1.00 57.36 97 VAL A O 1
ATOM 765 N N . LEU A 1 103 ? 33.003 8.773 17.386 1.00 54.61 98 LEU A N 1
ATOM 766 C CA . LEU A 1 103 ? 33.302 9.118 18.767 1.00 55.51 98 LEU A CA 1
ATOM 767 C C . LEU A 1 103 ? 34.562 9.951 18.878 1.00 60.37 98 LEU A C 1
ATOM 768 O O . LEU A 1 103 ? 34.615 10.865 19.701 1.00 57.86 98 LEU A O 1
ATOM 773 N N . SER A 1 104 ? 35.542 9.674 18.003 1.00 59.38 99 SER A N 1
ATOM 774 C CA . SER A 1 104 ? 36.796 10.404 17.952 1.00 62.08 99 SER A CA 1
ATOM 775 C C . SER A 1 104 ? 36.525 11.848 17.442 1.00 66.55 99 SER A C 1
ATOM 776 O O . SER A 1 104 ? 37.070 12.806 17.997 1.00 67.50 99 SER A O 1
ATOM 779 N N . LEU A 1 105 ? 35.658 12.006 16.431 1.00 59.16 100 LEU A N 1
ATOM 780 C CA . LEU A 1 105 ? 35.333 13.345 15.933 1.00 57.68 100 LEU A CA 1
ATOM 781 C C . LEU A 1 105 ? 34.642 14.123 17.042 1.00 61.87 100 LEU A C 1
ATOM 782 O O . LEU A 1 105 ? 34.900 15.312 17.239 1.00 61.29 100 LEU A O 1
ATOM 787 N N . LEU A 1 106 ? 33.731 13.441 17.747 1.00 56.90 101 LEU A N 1
ATOM 788 C CA . LEU A 1 106 ? 33.015 14.056 18.841 1.00 55.54 101 LEU A CA 1
ATOM 789 C C . LEU A 1 106 ? 33.986 14.563 19.921 1.00 64.50 101 LEU A C 1
ATOM 790 O O . LEU A 1 106 ? 33.852 15.699 20.365 1.00 65.70 101 LEU A O 1
ATOM 795 N N . GLU A 1 107 ? 34.970 13.747 20.311 1.00 63.04 102 GLU A N 1
ATOM 796 C CA . GLU A 1 107 ? 35.917 14.135 21.356 1.00 66.36 102 GLU A CA 1
ATOM 797 C C . GLU A 1 107 ? 36.951 15.156 20.940 1.00 73.26 102 GLU A C 1
ATOM 798 O O . GLU A 1 107 ? 37.340 15.992 21.761 1.00 74.08 102 GLU A O 1
ATOM 804 N N . LYS A 1 108 ? 37.456 15.057 19.711 1.00 69.99 103 LYS A N 1
ATOM 805 C CA . LYS A 1 108 ? 38.519 15.932 19.236 1.00 71.80 103 LYS A CA 1
ATOM 806 C C . LYS A 1 108 ? 38.028 17.263 18.705 1.00 75.19 103 LYS A C 1
ATOM 807 O O . LYS A 1 108 ? 38.762 18.253 18.808 1.00 77.31 103 LYS A O 1
ATOM 813 N N . PHE A 1 109 ? 36.826 17.296 18.091 1.00 68.47 104 PHE A N 1
ATOM 814 C CA . PHE A 1 109 ? 36.361 18.524 17.455 1.00 67.49 104 PHE A CA 1
ATOM 815 C C . PHE A 1 109 ? 35.040 19.025 17.903 1.00 70.23 104 PHE A C 1
ATOM 816 O O . PHE A 1 109 ? 34.913 20.173 18.298 1.00 71.34 104 PHE A O 1
ATOM 824 N N . LEU A 1 110 ? 34.035 18.193 17.765 1.00 64.84 105 LEU A N 1
ATOM 825 C CA . LEU A 1 110 ? 32.644 18.586 17.945 1.00 61.88 105 LEU A CA 1
ATOM 826 C C . LEU A 1 110 ? 32.251 19.048 19.333 1.00 65.89 105 LEU A C 1
ATOM 827 O O . LEU A 1 110 ? 31.753 20.164 19.496 1.00 65.50 105 LEU A O 1
ATOM 832 N N . ILE A 1 111 ? 32.446 18.191 20.335 1.00 62.29 106 ILE A N 1
ATOM 833 C CA . ILE A 1 111 ? 32.126 18.547 21.722 1.00 62.17 106 ILE A CA 1
ATOM 834 C C . ILE A 1 111 ? 32.967 19.717 22.265 1.00 67.18 106 ILE A C 1
ATOM 835 O O . ILE A 1 111 ? 32.364 20.661 22.792 1.00 66.64 106 ILE A O 1
ATOM 840 N N . PRO A 1 112 ? 34.316 19.720 22.128 1.00 65.21 107 PRO A N 1
ATOM 841 C CA . PRO A 1 112 ? 35.068 20.883 22.638 1.00 68.85 107 PRO A CA 1
ATOM 842 C C . PRO A 1 112 ? 34.780 22.231 21.937 1.00 76.92 107 PRO A C 1
ATOM 843 O O . PRO A 1 112 ? 34.898 23.255 22.585 1.00 79.96 107 PRO A O 1
ATOM 847 N N . ASN A 1 113 ? 34.408 22.239 20.644 1.00 73.24 108 ASN A N 1
ATOM 848 C CA . ASN A 1 113 ? 34.139 23.472 19.899 1.00 74.23 108 ASN A CA 1
ATOM 849 C C . ASN A 1 113 ? 32.686 23.909 20.043 1.00 77.95 108 ASN A C 1
ATOM 850 O O . ASN A 1 113 ? 32.335 24.985 19.552 1.00 78.00 108 ASN A O 1
ATOM 855 N N . ALA A 1 114 ? 31.816 23.072 20.659 1.00 73.08 109 ALA A N 1
ATOM 856 C CA . ALA A 1 114 ? 30.404 23.448 20.768 1.00 70.25 109 ALA A CA 1
ATOM 857 C C . ALA A 1 114 ? 30.226 24.604 21.743 1.00 75.21 109 ALA A C 1
ATOM 858 O O . ALA A 1 114 ? 30.362 24.452 22.956 1.00 76.89 109 ALA A O 1
ATOM 860 N N . SER A 1 115 ? 29.965 25.774 21.197 1.00 70.87 110 SER A N 1
ATOM 861 C CA . SER A 1 115 ? 29.854 26.989 21.996 1.00 73.11 110 SER A CA 1
ATOM 862 C C . SER A 1 115 ? 28.402 27.379 22.298 1.00 77.26 110 SER A C 1
ATOM 863 O O . SER A 1 115 ? 28.154 28.418 22.914 1.00 80.32 110 SER A O 1
ATOM 866 N N . GLN A 1 116 ? 27.453 26.564 21.832 1.00 69.72 111 GLN A N 1
ATOM 867 C CA . GLN A 1 116 ? 26.022 26.811 21.918 1.00 67.40 111 GLN A CA 1
ATOM 868 C C . GLN A 1 116 ? 25.358 25.617 22.558 1.00 67.53 111 GLN A C 1
ATOM 869 O O . GLN A 1 116 ? 25.688 24.481 22.218 1.00 66.09 111 GLN A O 1
ATOM 875 N N . ALA A 1 117 ? 24.396 25.865 23.457 1.00 62.70 112 ALA A N 1
ATOM 876 C CA . ALA A 1 117 ? 23.675 24.813 24.158 1.00 61.90 112 ALA A CA 1
ATOM 877 C C . ALA A 1 117 ? 23.079 23.770 23.227 1.00 62.48 112 ALA A C 1
ATOM 878 O O . ALA A 1 117 ? 23.226 22.584 23.484 1.00 60.06 112 ALA A O 1
ATOM 880 N N . GLU A 1 118 ? 22.395 24.216 22.165 1.00 58.66 113 GLU A N 1
ATOM 881 C CA . GLU A 1 118 ? 21.722 23.345 21.207 1.00 56.03 113 GLU A CA 1
ATOM 882 C C . GLU A 1 118 ? 22.698 22.341 20.574 1.00 57.44 113 GLU A C 1
ATOM 883 O O . GLU A 1 118 ? 22.407 21.142 20.508 1.00 54.85 113 GLU A O 1
ATOM 889 N N . SER A 1 119 ? 23.877 22.839 20.175 1.00 53.65 114 SER A N 1
ATOM 890 C CA . SER A 1 119 ? 24.903 22.004 19.574 1.00 54.05 114 SER A CA 1
ATOM 891 C C . SER A 1 119 ? 25.538 21.077 20.632 1.00 59.17 114 SER A C 1
ATOM 892 O O . SER A 1 119 ? 25.823 19.915 20.329 1.00 58.37 114 SER A O 1
ATOM 895 N N . LYS A 1 120 ? 25.690 21.555 21.885 1.00 56.08 115 LYS A N 1
ATOM 896 C CA . LYS A 1 120 ? 26.196 20.715 22.971 1.00 57.96 115 LYS A CA 1
ATOM 897 C C . LYS A 1 120 ? 25.274 19.509 23.178 1.00 58.27 115 LYS A C 1
ATOM 898 O O . LYS A 1 120 ? 25.737 18.376 23.243 1.00 58.91 115 LYS A O 1
ATOM 904 N N . VAL A 1 121 ? 23.973 19.755 23.229 1.00 52.05 116 VAL A N 1
ATOM 905 C CA . VAL A 1 121 ? 22.972 18.704 23.401 1.00 49.99 116 VAL A CA 1
ATOM 906 C C . VAL A 1 121 ? 22.997 17.739 22.224 1.00 52.19 116 VAL A C 1
ATOM 907 O O . VAL A 1 121 ? 23.037 16.529 22.428 1.00 51.39 116 VAL A O 1
ATOM 911 N N . PHE A 1 122 ? 23.033 18.285 21.002 1.00 46.93 117 PHE A N 1
ATOM 912 C CA . PHE A 1 122 ? 23.039 17.463 19.806 1.00 45.86 117 PHE A CA 1
ATOM 913 C C . PHE A 1 122 ? 24.211 16.489 19.843 1.00 51.71 117 PHE A C 1
ATOM 914 O O . PHE A 1 122 ? 24.022 15.294 19.570 1.00 51.79 117 PHE A O 1
ATOM 922 N N . TYR A 1 123 ? 25.420 16.997 20.135 1.00 48.97 118 TYR A N 1
ATOM 923 C CA . TYR A 1 123 ? 26.622 16.185 20.125 1.00 50.07 118 TYR A CA 1
ATOM 924 C C . TYR A 1 123 ? 26.714 15.196 21.262 1.00 56.00 118 TYR A C 1
ATOM 925 O O . TYR A 1 123 ? 27.210 14.081 21.074 1.00 56.25 118 TYR A O 1
ATOM 934 N N . LEU A 1 124 ? 26.285 15.616 22.458 1.00 51.20 119 LEU A N 1
ATOM 935 C CA . LEU A 1 124 ? 26.262 14.706 23.595 1.00 50.65 119 LEU A CA 1
ATOM 936 C C . LEU A 1 124 ? 25.243 13.605 23.361 1.00 54.18 119 LEU A C 1
ATOM 937 O O . LEU A 1 124 ? 25.536 12.459 23.693 1.00 55.72 119 LEU A O 1
ATOM 942 N N . LYS A 1 125 ? 24.095 13.921 22.705 1.00 48.45 120 LYS A N 1
ATOM 943 C CA . LYS A 1 125 ? 23.102 12.917 22.324 1.00 46.13 120 LYS A CA 1
ATOM 944 C C . LYS A 1 125 ? 23.752 11.928 21.344 1.00 50.28 120 LYS A C 1
ATOM 945 O O . LYS A 1 125 ? 23.636 10.732 21.545 1.00 49.79 120 LYS A O 1
ATOM 951 N N . MET A 1 126 ? 24.462 12.426 20.327 1.00 47.36 121 MET A N 1
ATOM 952 C CA . MET A 1 126 ? 25.165 11.639 19.328 1.00 46.99 121 MET A CA 1
ATOM 953 C C . MET A 1 126 ? 26.179 10.704 20.008 1.00 48.75 121 MET A C 1
ATOM 954 O O . MET A 1 126 ? 26.253 9.527 19.655 1.00 47.92 121 MET A O 1
ATOM 959 N N . LYS A 1 127 ? 26.919 11.211 21.003 1.00 44.69 122 LYS A N 1
ATOM 960 C CA . LYS A 1 127 ? 27.872 10.393 21.755 1.00 46.24 122 LYS A CA 1
ATOM 961 C C . LYS A 1 127 ? 27.124 9.239 22.467 1.00 53.10 122 LYS A C 1
ATOM 962 O O . LYS A 1 127 ? 27.586 8.094 22.390 1.00 53.34 122 LYS A O 1
ATOM 968 N N . GLY A 1 128 ? 25.958 9.523 23.067 1.00 50.75 123 GLY A N 1
ATOM 969 C CA . GLY A 1 128 ? 25.114 8.526 23.717 1.00 49.38 123 GLY A CA 1
ATOM 970 C C . GLY A 1 128 ? 24.682 7.486 22.699 1.00 50.63 123 GLY A C 1
ATOM 971 O O . GLY A 1 128 ? 24.779 6.290 22.958 1.00 48.74 123 GLY A O 1
ATOM 972 N N . ASP A 1 129 ? 24.244 7.921 21.509 1.00 45.55 124 ASP A N 1
ATOM 973 C CA . ASP A 1 129 ? 23.822 7.010 20.454 1.00 41.08 124 ASP A CA 1
ATOM 974 C C . ASP A 1 129 ? 24.936 6.079 20.005 1.00 46.78 124 ASP A C 1
ATOM 975 O O . ASP A 1 129 ? 24.680 4.892 19.852 1.00 46.10 124 ASP A O 1
ATOM 980 N N . TYR A 1 130 ? 26.130 6.598 19.767 1.00 45.63 125 TYR A N 1
ATOM 981 C CA . TYR A 1 130 ? 27.195 5.755 19.261 1.00 45.29 125 TYR A CA 1
ATOM 982 C C . TYR A 1 130 ? 27.789 4.814 20.297 1.00 54.24 125 TYR A C 1
ATOM 983 O O . TYR A 1 130 ? 28.222 3.729 19.951 1.00 56.70 125 TYR A O 1
ATOM 992 N N . TYR A 1 131 ? 27.771 5.201 21.564 1.00 50.11 126 TYR A N 1
ATOM 993 C CA . TYR A 1 131 ? 28.104 4.242 22.611 1.00 51.40 126 TYR A CA 1
ATOM 994 C C . TYR A 1 131 ? 26.990 3.197 22.717 1.00 54.98 126 TYR A C 1
ATOM 995 O O . TYR A 1 131 ? 27.288 2.017 22.959 1.00 54.21 126 TYR A O 1
ATOM 1004 N N . ARG A 1 132 ? 25.714 3.614 22.476 1.00 50.00 127 ARG A N 1
ATOM 1005 C CA . ARG A 1 132 ? 24.591 2.670 22.467 1.00 49.52 127 ARG A CA 1
ATOM 1006 C C . ARG A 1 132 ? 24.780 1.644 21.331 1.00 53.79 127 ARG A C 1
ATOM 1007 O O . ARG A 1 132 ? 24.532 0.462 21.541 1.00 55.10 127 ARG A O 1
ATOM 1015 N N . TYR A 1 133 ? 25.256 2.074 20.156 1.00 48.59 128 TYR A N 1
ATOM 1016 C CA . TYR A 1 133 ? 25.475 1.123 19.061 1.00 46.99 128 TYR A CA 1
ATOM 1017 C C . TYR A 1 133 ? 26.622 0.172 19.417 1.00 52.92 128 TYR A C 1
ATOM 1018 O O . TYR A 1 133 ? 26.549 -1.004 19.099 1.00 52.04 128 TYR A O 1
ATOM 1027 N N . LEU A 1 134 ? 27.646 0.661 20.111 1.00 52.21 129 LEU A N 1
ATOM 1028 C CA . LEU A 1 134 ? 28.737 -0.205 20.575 1.00 54.34 129 LEU A CA 1
ATOM 1029 C C . LEU A 1 134 ? 28.205 -1.189 21.622 1.00 60.39 129 LEU A C 1
ATOM 1030 O O . LEU A 1 134 ? 28.546 -2.363 21.588 1.00 61.13 129 LEU A O 1
ATOM 1035 N N . ALA A 1 135 ? 27.316 -0.726 22.509 1.00 57.28 130 ALA A N 1
ATOM 1036 C CA . ALA A 1 135 ? 26.726 -1.587 23.532 1.00 57.91 130 ALA A CA 1
ATOM 1037 C C . ALA A 1 135 ? 25.899 -2.723 22.903 1.00 60.51 130 ALA A C 1
ATOM 1038 O O . ALA A 1 135 ? 25.871 -3.831 23.446 1.00 60.90 130 ALA A O 1
ATOM 1040 N N . GLU A 1 136 ? 25.230 -2.456 21.761 1.00 54.51 131 GLU A N 1
ATOM 1041 C CA . GLU A 1 136 ? 24.439 -3.489 21.088 1.00 52.64 131 GLU A CA 1
ATOM 1042 C C . GLU A 1 136 ? 25.303 -4.688 20.672 1.00 57.86 131 GLU A C 1
ATOM 1043 O O . GLU A 1 136 ? 24.759 -5.758 20.505 1.00 57.66 131 GLU A O 1
ATOM 1049 N N . VAL A 1 137 ? 26.620 -4.497 20.478 1.00 56.95 132 VAL A N 1
ATOM 1050 C CA . VAL A 1 137 ? 27.571 -5.553 20.054 1.00 58.04 132 VAL A CA 1
ATOM 1051 C C . VAL A 1 137 ? 28.688 -5.852 21.052 1.00 69.13 132 VAL A C 1
ATOM 1052 O O . VAL A 1 137 ? 29.671 -6.522 20.698 1.00 71.08 132 VAL A O 1
ATOM 1056 N N . ALA A 1 138 ? 28.577 -5.338 22.274 1.00 69.58 133 ALA A N 1
ATOM 1057 C CA . ALA A 1 138 ? 29.650 -5.471 23.252 1.00 73.40 133 ALA A CA 1
ATOM 1058 C C . ALA A 1 138 ? 29.822 -6.854 23.858 1.00 83.98 133 ALA A C 1
ATOM 1059 O O . ALA A 1 138 ? 28.818 -7.507 24.161 1.00 82.56 133 ALA A O 1
ATOM 1061 N N . ALA A 1 139 ? 31.116 -7.270 24.080 1.00 86.20 134 ALA A N 1
ATOM 1062 C CA . ALA A 1 139 ? 31.505 -8.488 24.800 1.00 90.13 134 ALA A CA 1
ATOM 1063 C C . ALA A 1 139 ? 31.018 -8.278 26.222 1.00 98.45 134 ALA A C 1
ATOM 1064 O O . ALA A 1 139 ? 31.143 -7.163 26.743 1.00 98.74 134 ALA A O 1
ATOM 1066 N N . GLY A 1 140 ? 30.474 -9.321 26.846 1.00 96.81 135 GLY A N 1
ATOM 1067 C CA . GLY A 1 140 ? 29.982 -9.225 28.217 1.00 98.48 135 GLY A CA 1
ATOM 1068 C C . GLY A 1 140 ? 30.924 -8.456 29.123 1.00 105.21 135 GLY A C 1
ATOM 1069 O O . GLY A 1 140 ? 30.487 -7.658 29.957 1.00 105.54 135 GLY A O 1
ATOM 1070 N N . ASP A 1 141 ? 32.228 -8.641 28.914 1.00 103.03 136 ASP A N 1
ATOM 1071 C CA . ASP A 1 141 ? 33.217 -7.983 29.739 1.00 105.16 136 ASP A CA 1
ATOM 1072 C C . ASP A 1 141 ? 33.398 -6.488 29.522 1.00 106.08 136 ASP A C 1
ATOM 1073 O O . ASP A 1 141 ? 33.704 -5.773 30.477 1.00 107.23 136 ASP A O 1
ATOM 1078 N N . ASP A 1 142 ? 33.166 -6.004 28.299 1.00 98.61 137 ASP A N 1
ATOM 1079 C CA . ASP A 1 142 ? 33.330 -4.587 27.956 1.00 95.92 137 ASP A CA 1
ATOM 1080 C C . ASP A 1 142 ? 32.057 -3.826 28.070 1.00 91.82 137 ASP A C 1
ATOM 1081 O O . ASP A 1 142 ? 32.080 -2.593 28.125 1.00 90.24 137 ASP A O 1
ATOM 1086 N N . LYS A 1 143 ? 30.944 -4.553 28.045 1.00 83.66 138 LYS A N 1
ATOM 1087 C CA . LYS A 1 143 ? 29.610 -3.979 28.058 1.00 80.38 138 LYS A CA 1
ATOM 1088 C C . LYS A 1 143 ? 29.345 -2.965 29.132 1.00 83.12 138 LYS A C 1
ATOM 1089 O O . LYS A 1 143 ? 28.841 -1.901 28.795 1.00 81.35 138 LYS A O 1
ATOM 1095 N N . LYS A 1 144 ? 29.679 -3.253 30.401 1.00 80.11 139 LYS A N 1
ATOM 1096 C CA . LYS A 1 144 ? 29.391 -2.315 31.482 1.00 80.15 139 LYS A CA 1
ATOM 1097 C C . LYS A 1 144 ? 29.941 -0.925 31.220 1.00 80.29 139 LYS A C 1
ATOM 1098 O O . LYS A 1 144 ? 29.211 0.045 31.386 1.00 78.37 139 LYS A O 1
ATOM 1104 N N . GLY A 1 145 ? 31.228 -0.845 30.894 1.00 76.76 140 GLY A N 1
ATOM 1105 C CA . GLY A 1 145 ? 31.904 0.421 30.654 1.00 75.98 140 GLY A CA 1
ATOM 1106 C C . GLY A 1 145 ? 31.262 1.210 29.531 1.00 76.09 140 GLY A C 1
ATOM 1107 O O . GLY A 1 145 ? 31.157 2.440 29.616 1.00 75.73 140 GLY A O 1
ATOM 1108 N N . ILE A 1 146 ? 30.875 0.500 28.440 1.00 68.58 141 ILE A N 1
ATOM 1109 C CA . ILE A 1 146 ? 30.277 1.079 27.239 1.00 66.11 141 ILE A CA 1
ATOM 1110 C C . ILE A 1 146 ? 28.887 1.609 27.560 1.00 70.67 141 ILE A C 1
ATOM 1111 O O . ILE A 1 146 ? 28.565 2.752 27.223 1.00 70.34 141 ILE A O 1
ATOM 1116 N N . VAL A 1 147 ? 28.098 0.804 28.273 1.00 67.05 142 VAL A N 1
ATOM 1117 C CA . VAL A 1 147 ? 26.778 1.200 28.741 1.00 65.26 142 VAL A CA 1
ATOM 1118 C C . VAL A 1 147 ? 26.885 2.458 29.607 1.00 70.45 142 VAL A C 1
ATOM 1119 O O . VAL A 1 147 ? 26.100 3.392 29.404 1.00 68.74 142 VAL A O 1
ATOM 1123 N N . ASP A 1 148 ? 27.867 2.504 30.528 1.00 68.15 143 ASP A N 1
ATOM 1124 C CA . ASP A 1 148 ? 28.100 3.674 31.369 1.00 69.26 143 ASP A CA 1
ATOM 1125 C C . ASP A 1 148 ? 28.428 4.910 30.560 1.00 69.66 143 ASP A C 1
ATOM 1126 O O . ASP A 1 148 ? 27.937 5.984 30.882 1.00 67.93 143 ASP A O 1
ATOM 1131 N N . GLN A 1 149 ? 29.285 4.772 29.539 1.00 66.12 144 GLN A N 1
ATOM 1132 C CA . GLN A 1 149 ? 29.640 5.911 28.693 1.00 65.49 144 GLN A CA 1
ATOM 1133 C C . GLN A 1 149 ? 28.409 6.431 27.945 1.00 66.45 144 GLN A C 1
ATOM 1134 O O . GLN A 1 149 ? 28.254 7.640 27.818 1.00 67.90 144 GLN A O 1
ATOM 1140 N N . SER A 1 150 ? 27.543 5.543 27.451 1.00 58.69 145 SER A N 1
ATOM 1141 C CA . SER A 1 150 ? 26.327 5.962 26.742 1.00 55.00 145 SER A CA 1
ATOM 1142 C C . SER A 1 150 ? 25.403 6.725 27.679 1.00 60.09 145 SER A C 1
ATOM 1143 O O . SER A 1 150 ? 24.972 7.831 27.360 1.00 59.73 145 SER A O 1
ATOM 1146 N N . GLN A 1 151 ? 25.127 6.146 28.845 1.00 58.61 146 GLN A N 1
ATOM 1147 C CA . GLN A 1 151 ? 24.242 6.755 29.823 1.00 58.23 146 GLN A CA 1
ATOM 1148 C C . GLN A 1 151 ? 24.738 8.115 30.271 1.00 62.40 146 GLN A C 1
ATOM 1149 O O . GLN A 1 151 ? 23.930 9.036 30.351 1.00 59.22 146 GLN A O 1
ATOM 1155 N N . GLN A 1 152 ? 26.043 8.258 30.568 1.00 63.05 147 GLN A N 1
ATOM 1156 C CA . GLN A 1 152 ? 26.577 9.551 31.016 1.00 64.98 147 GLN A CA 1
ATOM 1157 C C . GLN A 1 152 ? 26.460 10.612 29.934 1.00 68.11 147 GLN A C 1
ATOM 1158 O O . GLN A 1 152 ? 26.202 11.771 30.256 1.00 69.87 147 GLN A O 1
ATOM 1164 N N . ALA A 1 153 ? 26.671 10.237 28.656 1.00 61.92 148 ALA A N 1
ATOM 1165 C CA . ALA A 1 153 ? 26.576 11.222 27.581 1.00 59.07 148 ALA A CA 1
ATOM 1166 C C . ALA A 1 153 ? 25.120 11.672 27.461 1.00 57.43 148 ALA A C 1
ATOM 1167 O O . ALA A 1 153 ? 24.868 12.871 27.451 1.00 55.99 148 ALA A O 1
ATOM 1169 N N . TYR A 1 154 ? 24.166 10.723 27.454 1.00 50.66 149 TYR A N 1
ATOM 1170 C CA . TYR A 1 154 ? 22.745 11.066 27.397 1.00 48.63 149 TYR A CA 1
ATOM 1171 C C . TYR A 1 154 ? 22.306 11.887 28.602 1.00 54.17 149 TYR A C 1
ATOM 1172 O O . TYR A 1 154 ? 21.576 12.841 28.418 1.00 52.78 149 TYR A O 1
ATOM 1181 N N . GLN A 1 155 ? 22.770 11.532 29.816 1.00 53.60 150 GLN A N 1
ATOM 1182 C CA . GLN A 1 155 ? 22.406 12.240 31.034 1.00 55.92 150 GLN A CA 1
ATOM 1183 C C . GLN A 1 155 ? 22.884 13.681 30.994 1.00 61.17 150 GLN A C 1
ATOM 1184 O O . GLN A 1 155 ? 22.110 14.600 31.309 1.00 59.97 150 GLN A O 1
ATOM 1190 N N . GLU A 1 156 ? 24.131 13.897 30.535 1.00 60.04 151 GLU A N 1
ATOM 1191 C CA . GLU A 1 156 ? 24.630 15.270 30.426 1.00 62.20 151 GLU A CA 1
ATOM 1192 C C . GLU A 1 156 ? 23.835 16.068 29.391 1.00 65.67 151 GLU A C 1
ATOM 1193 O O . GLU A 1 156 ? 23.451 17.211 29.662 1.00 66.19 151 GLU A O 1
ATOM 1199 N N . ALA A 1 157 ? 23.540 15.450 28.228 1.00 6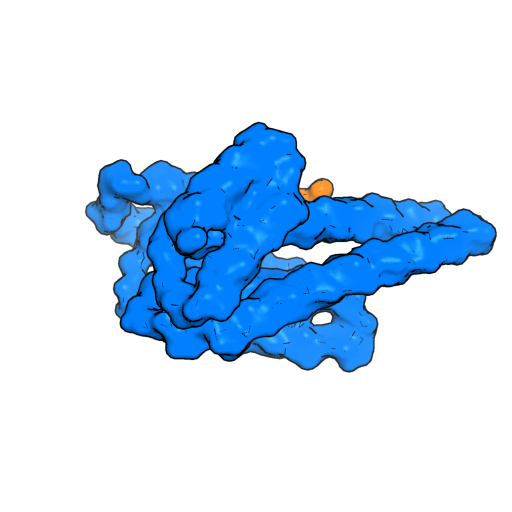0.53 152 ALA A N 1
ATOM 1200 C CA . ALA A 1 157 ? 22.729 16.109 27.189 1.00 58.13 152 ALA A CA 1
ATOM 1201 C C . ALA A 1 157 ? 21.335 16.454 27.766 1.00 62.55 152 ALA A C 1
ATOM 1202 O O . ALA A 1 157 ? 20.779 17.513 27.465 1.00 62.36 152 ALA A O 1
ATOM 1204 N N . PHE A 1 158 ? 20.754 15.524 28.537 1.00 58.70 153 PHE A N 1
ATOM 1205 C CA . PHE A 1 158 ? 19.443 15.648 29.155 1.00 58.31 153 PHE A CA 1
ATOM 1206 C C . PHE A 1 158 ? 19.363 16.849 30.094 1.00 62.88 153 PHE A C 1
ATOM 1207 O O . PHE A 1 158 ? 18.413 17.618 30.004 1.00 63.15 153 PHE A O 1
ATOM 1215 N N . GLU A 1 159 ? 20.367 17.025 30.955 1.00 60.92 154 GLU A N 1
ATOM 1216 C CA . GLU A 1 159 ? 20.424 18.135 31.903 1.00 62.70 154 GLU A CA 1
ATOM 1217 C C . GLU A 1 159 ? 20.475 19.446 31.156 1.00 66.82 154 GLU A C 1
ATOM 1218 O O . GLU A 1 159 ? 19.741 20.370 31.500 1.00 67.66 154 GLU A O 1
ATOM 1224 N N . ILE A 1 160 ? 21.315 19.529 30.122 1.00 61.17 155 ILE A N 1
ATOM 1225 C CA . ILE A 1 160 ? 21.435 20.768 29.372 1.00 59.62 155 ILE A CA 1
ATOM 1226 C C . ILE A 1 160 ? 20.143 21.092 28.632 1.00 61.25 155 ILE A C 1
ATOM 1227 O O . ILE A 1 160 ? 19.721 22.254 28.618 1.00 58.87 155 ILE A O 1
ATOM 1232 N N . SER A 1 161 ? 19.521 20.077 27.982 1.00 56.40 156 SER A N 1
ATOM 1233 C CA . SER A 1 161 ? 18.282 20.334 27.249 1.00 53.82 156 SER A CA 1
ATOM 1234 C C . SER A 1 161 ? 17.177 20.777 28.177 1.00 59.40 156 SER A C 1
ATOM 1235 O O . SER A 1 161 ? 16.384 21.633 27.805 1.00 59.55 156 SER A O 1
ATOM 1238 N N . LYS A 1 162 ? 17.109 20.187 29.365 1.00 58.92 157 LYS A N 1
ATOM 1239 C CA . LYS A 1 162 ? 16.082 20.544 30.335 1.00 60.53 157 LYS A CA 1
ATOM 1240 C C . LYS A 1 162 ? 16.245 22.008 30.795 1.00 65.53 157 LYS A C 1
ATOM 1241 O O . LYS A 1 162 ? 15.254 22.693 31.035 1.00 64.86 157 LYS A O 1
ATOM 1247 N N . LYS A 1 163 ? 17.488 22.475 30.913 1.00 62.37 158 LYS A N 1
ATOM 1248 C CA . LYS A 1 163 ? 17.758 23.831 31.373 1.00 62.42 158 LYS A CA 1
ATOM 1249 C C . LYS A 1 163 ? 17.584 24.865 30.272 1.00 62.28 158 LYS A C 1
ATOM 1250 O O . LYS A 1 163 ? 17.019 25.920 30.529 1.00 63.94 158 LYS A O 1
ATOM 1253 N N . GLU A 1 164 ? 17.999 24.551 29.041 1.00 55.16 159 GLU A N 1
ATOM 1254 C CA . GLU A 1 164 ? 18.070 25.533 27.958 1.00 53.20 159 GLU A CA 1
ATOM 1255 C C . GLU A 1 164 ? 16.998 25.544 26.901 1.00 56.19 159 GLU A C 1
ATOM 1256 O O . GLU A 1 164 ? 16.866 26.533 26.164 1.00 54.62 159 GLU A O 1
ATOM 1262 N N . MET A 1 165 ? 16.270 24.431 26.777 1.00 51.95 160 MET A N 1
ATOM 1263 C CA . MET A 1 165 ? 15.317 24.279 25.698 1.00 49.40 160 MET A CA 1
ATOM 1264 C C . MET A 1 165 ? 13.897 24.146 26.181 1.00 52.65 160 MET A C 1
ATOM 1265 O O . MET A 1 165 ? 13.653 23.609 27.258 1.00 52.88 160 MET A O 1
ATOM 1270 N N . GLN A 1 166 ? 12.954 24.554 25.341 1.00 48.59 161 GLN A N 1
ATOM 1271 C CA . GLN A 1 166 ? 11.551 24.375 25.626 1.00 49.54 161 GLN A CA 1
ATOM 1272 C C . GLN A 1 166 ? 11.210 22.867 25.425 1.00 53.87 161 GLN A C 1
ATOM 1273 O O . GLN A 1 166 ? 11.898 22.178 24.655 1.00 53.25 161 GLN A O 1
ATOM 1279 N N . PRO A 1 167 ? 10.205 22.344 26.178 1.00 50.36 162 PRO A N 1
ATOM 1280 C CA . PRO A 1 167 ? 9.842 20.914 26.072 1.00 47.47 162 PRO A CA 1
ATOM 1281 C C . PRO A 1 167 ? 9.460 20.445 24.664 1.00 47.54 162 PRO A C 1
ATOM 1282 O O . PRO A 1 167 ? 9.505 19.258 24.396 1.00 45.49 162 PRO A O 1
ATOM 1286 N N . THR A 1 168 ? 9.098 21.379 23.766 1.00 43.40 163 THR A N 1
ATOM 1287 C CA . THR A 1 168 ? 8.714 21.096 22.371 1.00 41.16 163 THR A CA 1
ATOM 1288 C C . THR A 1 168 ? 9.909 21.162 21.415 1.00 45.88 163 THR A C 1
ATOM 1289 O O . THR A 1 168 ? 9.746 20.848 20.210 1.00 45.36 163 THR A O 1
ATOM 1293 N N . HIS A 1 169 ? 11.105 21.579 21.914 1.00 44.06 164 HIS A N 1
ATOM 1294 C CA . HIS A 1 169 ? 12.274 21.672 21.041 1.00 44.22 164 HIS A CA 1
ATOM 1295 C C . HIS A 1 169 ? 12.587 20.283 20.427 1.00 44.98 164 HIS A C 1
ATOM 1296 O O . HIS A 1 169 ? 12.764 19.322 21.169 1.00 44.33 164 HIS A O 1
ATOM 1303 N N . PRO A 1 170 ? 12.679 20.163 19.077 1.00 40.07 165 PRO A N 1
ATOM 1304 C CA . PRO A 1 170 ? 12.968 18.839 18.473 1.00 37.73 165 PRO A CA 1
ATOM 1305 C C . PRO A 1 170 ? 14.213 18.121 18.963 1.00 42.06 165 PRO A C 1
ATOM 1306 O O . PRO A 1 170 ? 14.228 16.893 19.013 1.00 40.90 165 PRO A O 1
ATOM 1310 N N . ILE A 1 171 ? 15.281 18.865 19.315 1.00 41.38 166 ILE A N 1
ATOM 1311 C CA . ILE A 1 171 ? 16.497 18.206 19.800 1.00 42.73 166 ILE A CA 1
ATOM 1312 C C . ILE A 1 171 ? 16.246 17.655 21.188 1.00 45.93 166 ILE A C 1
ATOM 1313 O O . ILE A 1 171 ? 16.646 16.535 21.469 1.00 46.59 166 ILE A O 1
ATOM 1318 N N . ARG A 1 172 ? 15.491 18.392 22.003 1.00 42.25 167 ARG A N 1
ATOM 1319 C CA . ARG A 1 172 ? 15.127 17.946 23.351 1.00 43.51 167 ARG A CA 1
ATOM 1320 C C . ARG A 1 172 ? 14.231 16.716 23.251 1.00 46.66 167 ARG A C 1
ATOM 1321 O O . ARG A 1 172 ? 14.439 15.736 23.957 1.00 47.39 167 ARG A O 1
ATOM 1329 N N . LEU A 1 173 ? 13.263 16.742 22.345 1.00 42.05 168 LEU A N 1
ATOM 1330 C CA . LEU A 1 173 ? 12.373 15.591 22.141 1.00 40.01 168 LEU A CA 1
ATOM 1331 C C . LEU A 1 173 ? 13.106 14.367 21.604 1.00 41.01 168 LEU A C 1
ATOM 1332 O O . LEU A 1 173 ? 12.855 13.267 22.079 1.00 40.50 168 LEU A O 1
ATOM 1337 N N . GLY A 1 174 ? 14.002 14.566 20.634 1.00 38.86 169 GLY A N 1
ATOM 1338 C CA . GLY A 1 174 ? 14.774 13.475 20.031 1.00 37.86 169 GLY A CA 1
ATOM 1339 C C . GLY A 1 174 ? 15.711 12.830 21.021 1.00 44.70 169 GLY A C 1
ATOM 1340 O O . GLY A 1 174 ? 15.882 11.617 21.009 1.00 44.47 169 GLY A O 1
ATOM 1341 N N . LEU A 1 175 ? 16.283 13.638 21.912 1.00 43.19 170 LEU A N 1
ATOM 1342 C CA . LEU A 1 175 ? 17.109 13.123 22.985 1.00 44.92 170 LEU A CA 1
ATOM 1343 C C . LEU A 1 175 ? 16.246 12.268 23.923 1.00 48.61 170 LEU A C 1
ATOM 1344 O O . LEU A 1 175 ? 16.669 11.174 24.297 1.00 49.47 170 LEU A O 1
ATOM 1349 N N . ALA A 1 176 ? 15.063 12.758 24.321 1.00 44.42 171 ALA A N 1
ATOM 1350 C CA . ALA A 1 176 ? 14.207 11.954 25.195 1.00 44.14 171 ALA A CA 1
ATOM 1351 C C . ALA A 1 176 ? 13.846 10.629 24.521 1.00 44.83 171 ALA A C 1
ATOM 1352 O O . ALA A 1 176 ? 13.818 9.595 25.174 1.00 44.84 171 ALA A O 1
ATOM 1354 N N . LEU A 1 177 ? 13.599 10.658 23.189 1.00 40.50 172 LEU A N 1
ATOM 1355 C CA . LEU A 1 177 ? 13.236 9.458 22.481 1.00 38.60 172 LEU A CA 1
ATOM 1356 C C . LEU A 1 177 ? 14.369 8.446 22.531 1.00 42.56 172 LEU A C 1
ATOM 1357 O O . LEU A 1 177 ? 14.146 7.292 22.881 1.00 43.91 172 LEU A O 1
ATOM 1362 N N . ASN A 1 178 ? 15.580 8.868 22.171 1.00 39.42 173 ASN A N 1
ATOM 1363 C CA . ASN A 1 178 ? 16.698 7.928 22.113 1.00 40.16 173 ASN A CA 1
ATOM 1364 C C . ASN A 1 178 ? 17.149 7.453 23.493 1.00 45.32 173 ASN A C 1
ATOM 1365 O O . ASN A 1 178 ? 17.535 6.292 23.663 1.00 43.50 173 ASN A O 1
ATOM 1370 N N . PHE A 1 179 ? 17.081 8.338 24.480 1.00 43.56 174 PHE A N 1
ATOM 1371 C CA . PHE A 1 179 ? 17.474 7.971 25.828 1.00 44.22 174 PHE A CA 1
ATOM 1372 C C . PHE A 1 179 ? 16.453 6.972 26.382 1.00 49.41 174 PHE A C 1
ATOM 1373 O O . PHE A 1 179 ? 16.841 6.000 27.021 1.00 51.17 174 PHE A O 1
ATOM 1381 N N . SER A 1 180 ? 15.153 7.159 26.076 1.00 45.23 175 SER A N 1
ATOM 1382 C CA . SER A 1 180 ? 14.111 6.215 26.525 1.00 44.68 175 SER A CA 1
ATOM 1383 C C . SER A 1 180 ? 14.370 4.824 25.899 1.00 48.76 175 SER A C 1
ATOM 1384 O O . SER A 1 180 ? 14.251 3.807 26.585 1.00 49.96 175 SER A O 1
ATOM 1387 N N . VAL A 1 181 ? 14.753 4.784 24.605 1.00 43.30 176 VAL A N 1
ATOM 1388 C CA . VAL A 1 181 ? 15.095 3.535 23.918 1.00 41.97 176 VAL A CA 1
ATOM 1389 C C . VAL A 1 181 ? 16.330 2.894 24.591 1.00 47.94 176 VAL A C 1
ATOM 1390 O O . VAL A 1 181 ? 16.364 1.676 24.809 1.00 45.92 176 VAL A O 1
ATOM 1394 N N . PHE A 1 182 ? 17.313 3.726 24.979 1.00 46.74 177 PHE A N 1
ATOM 1395 C CA . PHE A 1 182 ? 18.489 3.243 25.697 1.00 47.79 177 PHE A CA 1
ATOM 1396 C C . PHE A 1 182 ? 18.030 2.521 26.982 1.00 54.97 177 PHE A C 1
ATOM 1397 O O . PHE A 1 182 ? 18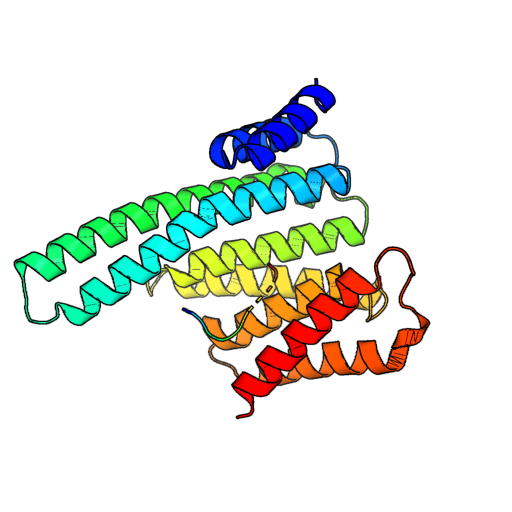.502 1.424 27.271 1.00 56.83 177 PHE A O 1
ATOM 1405 N N . TYR A 1 183 ? 17.119 3.124 27.748 1.00 53.19 178 TYR A N 1
ATOM 1406 C CA . TYR A 1 183 ? 16.643 2.485 28.977 1.00 54.97 178 TYR A CA 1
ATOM 1407 C C . TYR A 1 183 ? 15.937 1.167 28.693 1.00 59.31 178 TYR A C 1
ATOM 1408 O O . TYR A 1 183 ? 16.177 0.182 29.387 1.00 60.51 178 TYR A O 1
ATOM 1417 N N . TYR A 1 184 ? 15.057 1.161 27.687 1.00 55.19 179 TYR A 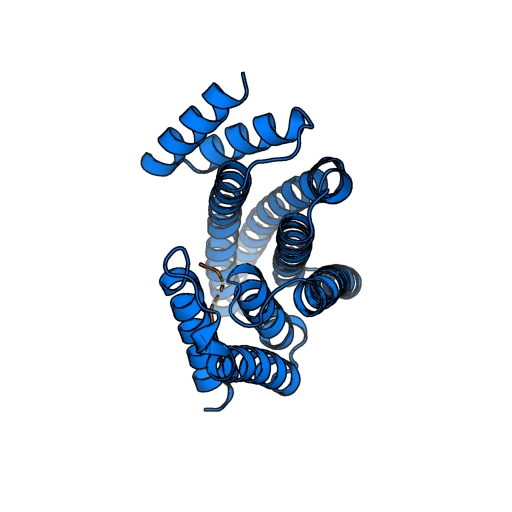N 1
ATOM 1418 C CA . TYR A 1 184 ? 14.293 -0.026 27.347 1.00 55.42 179 TYR A CA 1
ATOM 1419 C C . TYR A 1 184 ? 15.143 -1.167 26.821 1.00 61.37 179 TYR A C 1
ATOM 1420 O O . TYR A 1 184 ? 14.976 -2.285 27.289 1.00 63.21 179 TYR A O 1
ATOM 1429 N N . GLU A 1 185 ? 15.993 -0.914 25.819 1.00 56.81 180 GLU A N 1
ATOM 1430 C CA . GLU A 1 185 ? 16.733 -1.959 25.126 1.00 55.92 180 GLU A CA 1
ATOM 1431 C C . GLU A 1 185 ? 18.075 -2.285 25.736 1.00 60.98 180 GLU A C 1
ATOM 1432 O O . GLU A 1 185 ? 18.486 -3.441 25.728 1.00 62.48 180 GLU A O 1
ATOM 1438 N N . ILE A 1 186 ? 18.788 -1.272 26.207 1.00 56.64 181 ILE A N 1
ATOM 1439 C CA . ILE A 1 186 ? 20.133 -1.498 26.733 1.00 57.97 181 ILE A CA 1
ATOM 1440 C C . ILE A 1 186 ? 20.132 -1.784 28.222 1.00 64.77 181 ILE A C 1
ATOM 1441 O O . ILE A 1 186 ? 20.780 -2.736 28.636 1.00 65.76 181 ILE A O 1
ATOM 1446 N N . LEU A 1 187 ? 19.444 -0.957 29.033 1.00 62.65 182 LEU A N 1
ATOM 1447 C CA A LEU A 1 187 ? 19.408 -1.179 30.489 1.00 64.07 182 LEU A CA 1
ATOM 1448 C C . LEU A 1 187 ? 18.311 -2.137 30.933 1.00 68.19 182 LEU A C 1
ATOM 1449 O O . LEU A 1 187 ? 18.258 -2.503 32.103 1.00 72.95 182 LEU A O 1
ATOM 1454 N N . ASN A 1 188 ? 17.433 -2.539 30.007 1.00 61.36 183 ASN A N 1
ATOM 1455 C CA . ASN A 1 188 ? 16.319 -3.438 30.291 1.00 61.54 183 ASN A CA 1
ATOM 1456 C C . ASN A 1 188 ? 15.456 -2.906 31.448 1.00 65.70 183 ASN A C 1
ATOM 1457 O O . ASN A 1 188 ? 15.088 -3.651 32.351 1.00 66.70 183 ASN A O 1
ATOM 1462 N N . SER A 1 189 ? 15.181 -1.598 31.432 1.00 61.18 184 SER A N 1
ATOM 1463 C CA . SER A 1 189 ? 14.401 -0.929 32.471 1.00 60.82 184 SER A CA 1
ATOM 1464 C C . SER A 1 189 ? 13.208 -0.288 31.785 1.00 61.30 184 SER A C 1
ATOM 1465 O O . SER A 1 189 ? 13.212 0.920 31.500 1.00 61.11 184 SER A O 1
ATOM 1468 N N . PRO A 1 190 ? 12.168 -1.105 31.502 1.00 55.50 185 PRO A N 1
ATOM 1469 C CA . PRO A 1 190 ? 11.005 -0.563 30.784 1.00 54.18 185 PRO A CA 1
ATOM 1470 C C . PRO A 1 190 ? 10.219 0.542 31.479 1.00 62.87 185 PRO A C 1
ATOM 1471 O O . PRO A 1 190 ? 9.696 1.426 30.781 1.00 61.68 185 PRO A O 1
ATOM 1475 N N . GLU A 1 191 ? 10.140 0.517 32.836 1.00 62.13 186 GLU A N 1
ATOM 1476 C CA . GLU A 1 191 ? 9.440 1.555 33.589 1.00 62.08 186 GLU A CA 1
ATOM 1477 C C . GLU A 1 191 ? 10.167 2.900 33.490 1.00 63.28 186 GLU A C 1
ATOM 1478 O O . GLU A 1 191 ? 9.493 3.909 33.305 1.00 62.15 186 GLU A O 1
ATOM 1480 N N . LYS A 1 192 ? 11.515 2.931 33.583 1.00 58.08 187 LYS A N 1
ATOM 1481 C CA . LYS A 1 192 ? 12.227 4.193 33.409 1.00 58.03 187 LYS A CA 1
ATOM 1482 C C . LYS A 1 192 ? 12.114 4.624 31.938 1.00 61.55 187 LYS A C 1
ATOM 1483 O O . LYS A 1 192 ? 11.967 5.823 31.673 1.00 63.73 187 LYS A O 1
ATOM 1485 N N . ALA A 1 193 ? 12.073 3.665 30.984 1.00 54.84 188 ALA A N 1
ATOM 1486 C CA . ALA A 1 193 ? 11.887 4.014 29.562 1.00 51.41 188 ALA A CA 1
ATOM 1487 C C . ALA A 1 193 ? 10.527 4.715 29.322 1.00 54.88 188 ALA A C 1
ATOM 1488 O O . ALA A 1 193 ? 10.448 5.785 28.705 1.00 51.25 188 ALA A O 1
ATOM 1490 N N . CYS A 1 194 ? 9.471 4.126 29.876 1.00 55.03 189 CYS A N 1
ATOM 1491 C CA . CYS A 1 194 ? 8.112 4.641 29.771 1.00 54.61 189 CYS A CA 1
ATOM 1492 C C . CYS A 1 194 ? 7.978 5.974 30.444 1.00 57.61 189 CYS A C 1
ATOM 1493 O O . CYS A 1 194 ? 7.339 6.884 29.908 1.00 56.23 189 CYS A O 1
ATOM 1496 N N . SER A 1 195 ? 8.557 6.089 31.624 1.00 53.80 190 SER A N 1
ATOM 1497 C CA . SER A 1 195 ? 8.489 7.320 32.404 1.00 53.66 190 SER A CA 1
ATOM 1498 C C . SER A 1 195 ? 9.147 8.473 31.634 1.00 56.10 190 SER A C 1
ATOM 1499 O O . SER A 1 195 ? 8.602 9.575 31.543 1.00 53.93 190 SER A O 1
ATOM 1502 N N . LEU A 1 196 ? 10.317 8.198 31.089 1.00 53.87 191 LEU A N 1
ATOM 1503 C CA . LEU A 1 196 ? 11.062 9.175 30.332 1.00 54.01 191 LEU A CA 1
ATOM 1504 C C . LEU A 1 196 ? 10.303 9.620 29.082 1.00 55.31 191 LEU A C 1
ATOM 1505 O O . LEU A 1 196 ? 10.255 10.802 28.775 1.00 56.20 191 LEU A O 1
ATOM 1510 N N . ALA A 1 197 ? 9.701 8.671 28.376 1.00 48.83 192 ALA A N 1
ATOM 1511 C CA . ALA A 1 197 ? 8.946 8.970 27.149 1.00 46.02 192 ALA A CA 1
ATOM 1512 C C . ALA A 1 197 ? 7.633 9.673 27.448 1.00 50.51 192 ALA A C 1
ATOM 1513 O O . ALA A 1 197 ? 7.266 10.626 26.742 1.00 48.64 192 ALA A O 1
ATOM 1515 N N . LYS A 1 198 ? 6.931 9.237 28.513 1.00 49.67 193 LYS A N 1
ATOM 1516 C CA . LYS A 1 198 ? 5.653 9.838 28.909 1.00 49.60 193 LYS A CA 1
ATOM 1517 C C . LYS A 1 198 ? 5.824 11.284 29.341 1.00 52.23 193 LYS A C 1
ATOM 1518 O O . LYS A 1 198 ? 5.051 12.148 28.902 1.00 51.24 193 LYS A O 1
ATOM 1524 N N . THR A 1 199 ? 6.831 11.538 30.185 1.00 49.80 194 THR A N 1
ATOM 1525 C CA . THR A 1 199 ? 7.108 12.897 30.661 1.00 50.26 194 THR A CA 1
ATOM 1526 C C . THR A 1 199 ? 7.421 13.811 29.495 1.00 51.00 194 THR A C 1
ATOM 1527 O O . THR A 1 199 ? 6.863 14.901 29.420 1.00 51.69 194 THR A O 1
ATOM 1531 N N . ALA A 1 200 ? 8.293 13.361 28.580 1.00 46.52 195 ALA A N 1
ATOM 1532 C CA . ALA A 1 200 ? 8.678 14.158 27.420 1.00 44.93 195 ALA A CA 1
ATOM 1533 C C . ALA A 1 200 ? 7.455 14.495 26.579 1.00 46.94 195 ALA A C 1
ATOM 1534 O O . ALA A 1 200 ? 7.291 15.647 26.198 1.00 45.92 195 ALA A O 1
ATOM 1536 N N . PHE A 1 201 ? 6.585 13.503 26.319 1.00 43.15 196 PHE A N 1
ATOM 1537 C CA . PHE A 1 201 ? 5.380 13.719 25.524 1.00 42.24 196 PHE A CA 1
ATOM 1538 C C . PHE A 1 201 ? 4.439 14.683 26.231 1.00 46.71 196 PHE A C 1
ATOM 1539 O O . PHE A 1 201 ? 3.986 15.657 25.632 1.00 45.84 196 PHE A O 1
ATOM 1547 N N . ASP A 1 202 ? 4.146 14.398 27.502 1.00 45.29 197 ASP A N 1
ATOM 1548 C CA . ASP A 1 202 ? 3.236 15.190 28.320 1.00 46.75 197 ASP A CA 1
ATOM 1549 C C . ASP A 1 202 ? 3.673 16.625 28.519 1.00 49.35 197 ASP A C 1
ATOM 1550 O O . ASP A 1 202 ? 2.830 17.519 28.481 1.00 48.87 197 ASP A O 1
ATOM 1555 N N . GLU A 1 203 ? 4.980 16.840 28.706 1.00 46.94 198 GLU A N 1
ATOM 1556 C CA . GLU A 1 203 ? 5.511 18.195 28.909 1.00 49.38 198 GLU A CA 1
ATOM 1557 C C . GLU A 1 203 ? 5.456 19.009 27.623 1.00 52.67 198 GLU A C 1
ATOM 1558 O O . GLU A 1 203 ? 5.247 20.213 27.666 1.00 54.40 198 GLU A O 1
ATOM 1564 N N . ALA A 1 204 ? 5.534 18.336 26.478 1.00 46.70 199 ALA A N 1
ATOM 1565 C CA . ALA A 1 204 ? 5.414 18.975 25.170 1.00 44.17 199 ALA A CA 1
ATOM 1566 C C . ALA A 1 204 ? 3.945 19.346 24.892 1.00 49.21 199 ALA A C 1
ATOM 1567 O O . ALA A 1 204 ? 3.693 20.476 24.489 1.00 49.72 199 ALA A O 1
ATOM 1569 N N . ILE A 1 205 ? 2.987 18.426 25.146 1.00 45.14 200 ILE A N 1
ATOM 1570 C CA . ILE A 1 205 ? 1.549 18.688 25.010 1.00 44.61 200 ILE A CA 1
ATOM 1571 C C . ILE A 1 205 ? 1.155 19.867 25.880 1.00 48.67 200 ILE A C 1
ATOM 1572 O O . ILE A 1 205 ? 0.449 20.769 25.406 1.00 49.26 200 ILE A O 1
ATOM 1577 N N . ALA A 1 206 ? 1.614 19.866 27.164 1.00 45.46 201 ALA A N 1
ATOM 1578 C CA . ALA A 1 206 ? 1.311 20.932 28.123 1.00 45.52 201 ALA A CA 1
ATOM 1579 C C . ALA A 1 206 ? 1.814 22.324 27.701 1.00 51.45 201 ALA A C 1
ATOM 1580 O O . ALA A 1 206 ? 1.226 23.321 28.104 1.00 53.01 201 ALA A O 1
ATOM 1582 N N . GLU A 1 207 ? 2.826 22.397 26.799 1.00 49.83 202 GLU A N 1
ATOM 1583 C CA . GLU A 1 207 ? 3.398 23.664 26.299 1.00 50.52 202 GLU A CA 1
ATOM 1584 C C . GLU A 1 207 ? 3.469 23.743 24.801 1.00 53.79 202 GLU A C 1
ATOM 1585 O O . GLU A 1 207 ? 4.417 24.298 24.239 1.00 54.17 202 GLU A O 1
ATOM 1591 N N . LEU A 1 208 ? 2.457 23.148 24.150 1.00 50.36 203 LEU A N 1
ATOM 1592 C CA . LEU A 1 208 ? 2.335 23.082 22.706 1.00 48.76 203 LEU A CA 1
ATOM 1593 C C . LEU A 1 208 ? 2.313 24.458 22.082 1.00 52.23 203 LEU A C 1
ATOM 1594 O O . LEU A 1 208 ? 2.685 24.542 20.911 1.00 49.20 203 LEU A O 1
ATOM 1599 N N . ASP A 1 209 ? 1.912 25.531 22.835 1.00 52.09 204 ASP A N 1
ATOM 1600 C CA . ASP A 1 209 ? 1.872 26.917 22.315 1.00 54.40 204 ASP A CA 1
ATOM 1601 C C . ASP A 1 209 ? 3.296 27.419 22.008 1.00 58.59 204 ASP A C 1
ATOM 1602 O O . ASP A 1 209 ? 3.456 28.415 21.304 1.00 60.13 204 ASP A O 1
ATOM 1607 N N . THR A 1 210 ? 4.320 26.724 22.554 1.00 54.24 205 THR A N 1
ATOM 1608 C CA . THR A 1 210 ? 5.736 27.020 22.297 1.00 54.15 205 THR A CA 1
ATOM 1609 C C . THR A 1 210 ? 6.278 26.411 20.961 1.00 59.35 205 THR A C 1
ATOM 1610 O O . THR A 1 210 ? 7.447 26.626 20.611 1.00 59.73 205 THR A O 1
ATOM 1614 N N . LEU A 1 211 ? 5.453 25.635 20.239 1.00 54.52 206 LEU A N 1
ATOM 1615 C CA . LEU A 1 211 ? 5.876 25.088 18.944 1.00 52.05 206 LEU A CA 1
ATOM 1616 C C . LEU A 1 211 ? 6.128 26.286 18.035 1.00 58.74 206 LEU A C 1
ATOM 1617 O O . LEU A 1 211 ? 5.466 27.315 18.198 1.00 55.97 206 LEU A O 1
ATOM 1622 N N . SER A 1 212 ? 7.058 26.159 17.085 1.00 61.57 207 SER A N 1
ATOM 1623 C CA . SER A 1 212 ? 7.325 27.241 16.142 1.00 65.43 207 SER A CA 1
ATOM 1624 C C . SER A 1 212 ? 6.861 26.790 14.763 1.00 73.81 207 SER A C 1
ATOM 1625 O O . SER A 1 212 ? 6.907 25.593 14.478 1.00 73.04 207 SER A O 1
ATOM 1628 N N . GLU A 1 213 ? 6.454 27.721 13.894 1.00 73.97 208 GLU A N 1
ATOM 1629 C CA . GLU A 1 213 ? 6.051 27.346 12.526 1.00 74.11 208 GLU A CA 1
ATOM 1630 C C . GLU A 1 213 ? 7.239 26.711 11.703 1.00 77.64 208 GLU A C 1
ATOM 1631 O O . GLU A 1 213 ? 7.026 25.933 10.759 1.00 76.92 208 GLU A O 1
ATOM 1637 N N . GLU A 1 214 ? 8.476 26.971 12.146 1.00 74.15 209 GLU A N 1
ATOM 1638 C CA . GLU A 1 214 ? 9.700 26.477 11.513 1.00 73.32 209 GLU A CA 1
ATOM 1639 C C . GLU A 1 214 ? 9.950 25.019 11.848 1.00 74.26 209 GLU A C 1
ATOM 1640 O O . GLU A 1 214 ? 10.556 24.308 11.051 1.00 73.29 209 GLU A O 1
ATOM 1646 N N . SER A 1 215 ? 9.538 24.581 13.033 1.00 68.90 210 SER A N 1
ATOM 1647 C CA . SER A 1 215 ? 9.869 23.221 13.452 1.00 67.19 210 SER A CA 1
ATOM 1648 C C . SER A 1 215 ? 8.725 22.402 14.063 1.00 65.38 210 SER A C 1
ATOM 1649 O O . SER A 1 215 ? 8.978 21.285 14.551 1.00 66.00 210 SER A O 1
ATOM 1652 N N . TYR A 1 216 ? 7.477 22.920 14.016 1.00 56.24 211 TYR A N 1
ATOM 1653 C CA . TYR A 1 216 ? 6.392 22.182 14.623 1.00 53.27 211 TYR A CA 1
ATOM 1654 C C . TYR A 1 216 ? 6.189 20.794 14.061 1.00 53.71 211 TYR A C 1
ATOM 1655 O O . TYR A 1 216 ? 5.880 19.902 14.841 1.00 53.14 211 TYR A O 1
ATOM 1664 N N . LYS A 1 217 ? 6.377 20.601 12.741 1.00 48.27 212 LYS A N 1
ATOM 1665 C CA . LYS A 1 217 ? 6.253 19.270 12.146 1.00 47.46 212 LYS A CA 1
ATOM 1666 C C . LYS A 1 217 ? 7.397 18.347 12.585 1.00 48.42 212 LYS A C 1
ATOM 1667 O O . LYS A 1 217 ? 7.170 17.150 12.758 1.00 45.95 212 LYS A O 1
ATOM 1673 N N . ASP A 1 218 ? 8.614 18.907 12.812 1.00 45.61 213 ASP A N 1
ATOM 1674 C CA . ASP A 1 218 ? 9.737 18.084 13.315 1.00 46.85 213 ASP A CA 1
ATOM 1675 C C . ASP A 1 218 ? 9.411 17.634 14.744 1.00 47.86 213 ASP A C 1
ATOM 1676 O O . ASP A 1 218 ? 9.540 16.448 15.047 1.00 50.70 213 ASP A O 1
ATOM 1681 N N . SER A 1 219 ? 8.895 18.567 15.576 1.00 39.87 214 SER A N 1
ATOM 1682 C CA . SER A 1 219 ? 8.514 18.270 16.965 1.00 40.16 214 SER A CA 1
ATOM 1683 C C . SER A 1 219 ? 7.405 17.245 17.017 1.00 43.91 214 SER A C 1
ATOM 1684 O O . SER A 1 219 ? 7.530 16.265 17.733 1.00 42.39 214 SER A O 1
ATOM 1687 N N . THR A 1 220 ? 6.309 17.465 16.275 1.00 43.94 215 THR A N 1
ATOM 1688 C CA . THR A 1 220 ? 5.165 16.551 16.334 1.00 44.08 215 THR A CA 1
ATOM 1689 C C . THR A 1 220 ? 5.495 15.188 15.780 1.00 47.97 215 THR A C 1
ATOM 1690 O O . THR A 1 220 ? 4.950 14.208 16.279 1.00 47.15 215 THR A O 1
ATOM 1694 N N . LEU A 1 221 ? 6.400 15.089 14.804 1.00 44.65 216 LEU A N 1
ATOM 1695 C CA . LEU A 1 221 ? 6.827 13.763 14.329 1.00 44.87 216 LEU A CA 1
ATOM 1696 C C . LEU A 1 221 ? 7.513 12.959 15.451 1.00 45.56 216 LEU A C 1
ATOM 1697 O O . LEU A 1 221 ? 7.198 11.785 15.656 1.00 46.15 216 LEU A O 1
ATOM 1702 N N . ILE A 1 222 ? 8.420 13.612 16.197 1.00 39.89 217 ILE A N 1
ATOM 1703 C CA . ILE A 1 222 ? 9.114 12.957 17.314 1.00 39.59 217 ILE A CA 1
ATOM 1704 C C . ILE A 1 222 ? 8.123 12.597 18.434 1.00 42.27 217 ILE A C 1
ATOM 1705 O O . ILE A 1 222 ? 8.227 11.534 19.029 1.00 41.58 217 ILE A O 1
ATOM 1710 N N . MET A 1 223 ? 7.148 13.462 18.683 1.00 39.34 218 MET A N 1
ATOM 1711 C CA . MET A 1 223 ? 6.100 13.185 19.663 1.00 38.32 218 MET A CA 1
ATOM 1712 C C . MET A 1 223 ? 5.324 11.941 19.268 1.00 43.28 218 MET A C 1
ATOM 1713 O O . MET A 1 223 ? 5.021 11.156 20.124 1.00 45.13 218 MET A O 1
ATOM 1718 N N . GLN A 1 224 ? 5.031 11.740 17.994 1.00 40.08 219 GLN A N 1
ATOM 1719 C CA . GLN A 1 224 ? 4.331 10.544 17.516 1.00 40.21 219 GLN A CA 1
ATOM 1720 C C . GLN A 1 224 ? 5.171 9.298 17.824 1.00 42.85 219 GLN A C 1
ATOM 1721 O O . GLN A 1 224 ? 4.633 8.273 18.219 1.00 41.90 219 GLN A O 1
ATOM 1727 N N . LEU A 1 225 ? 6.490 9.393 17.611 1.00 38.94 220 LEU A N 1
ATOM 1728 C CA . LEU A 1 225 ? 7.396 8.276 17.861 1.00 37.54 220 LEU A CA 1
ATOM 1729 C C . LEU A 1 225 ? 7.436 7.972 19.329 1.00 41.30 220 LEU A C 1
ATOM 1730 O O . LEU A 1 225 ? 7.399 6.803 19.698 1.00 42.48 220 LEU A O 1
ATOM 1735 N N . LEU A 1 226 ? 7.469 9.023 20.184 1.00 36.94 221 LEU A N 1
ATOM 1736 C CA . LEU A 1 226 ? 7.459 8.803 21.638 1.00 36.20 221 LEU A CA 1
ATOM 1737 C C . LEU A 1 226 ? 6.220 8.050 22.039 1.00 40.55 221 LEU A C 1
ATOM 1738 O O . LEU A 1 226 ? 6.314 7.019 22.709 1.00 38.94 221 LEU A O 1
ATOM 1743 N N . ARG A 1 227 ? 5.068 8.496 21.553 1.00 39.73 222 ARG A N 1
ATOM 1744 C CA . ARG A 1 227 ? 3.826 7.876 21.961 1.00 41.45 222 ARG A CA 1
ATOM 1745 C C . ARG A 1 227 ? 3.684 6.510 21.418 1.00 46.17 222 ARG A C 1
ATOM 1746 O O . ARG A 1 227 ? 3.152 5.667 22.109 1.00 48.96 222 ARG A O 1
ATOM 1754 N N . ASP A 1 228 ? 4.158 6.263 20.195 1.00 39.85 223 ASP A N 1
ATOM 1755 C CA . ASP A 1 228 ? 4.064 4.934 19.601 1.00 38.43 223 ASP A CA 1
ATOM 1756 C C . ASP A 1 228 ? 4.909 3.933 20.395 1.00 44.12 223 ASP A C 1
ATOM 1757 O O . ASP A 1 228 ? 4.480 2.802 20.625 1.00 42.50 223 ASP A O 1
ATOM 1762 N N . ASN A 1 229 ? 6.099 4.356 20.821 1.00 43.28 224 ASN A N 1
ATOM 1763 C CA . ASN A 1 229 ? 6.955 3.493 21.652 1.00 45.30 224 ASN A CA 1
ATOM 1764 C C . ASN A 1 229 ? 6.249 3.225 22.976 1.00 51.88 224 ASN A C 1
ATOM 1765 O O . ASN A 1 229 ? 6.155 2.078 23.379 1.00 53.09 224 ASN A O 1
ATOM 1770 N N . LEU A 1 230 ? 5.708 4.267 23.587 1.00 50.21 225 LEU A N 1
ATOM 1771 C CA . LEU A 1 230 ? 4.964 4.141 24.822 1.00 51.94 225 LEU A CA 1
ATOM 1772 C C . LEU A 1 230 ? 3.804 3.161 24.667 1.00 57.15 225 LEU A C 1
ATOM 1773 O O . LEU A 1 230 ? 3.587 2.320 25.524 1.00 57.71 225 LEU A O 1
ATOM 1778 N N . THR A 1 231 ? 3.065 3.271 23.571 1.00 53.74 226 THR A N 1
ATOM 1779 C CA . THR A 1 231 ? 1.971 2.348 23.302 1.00 54.70 226 THR A CA 1
ATOM 1780 C C . THR A 1 231 ? 2.488 0.929 23.245 1.00 60.68 226 THR A C 1
ATOM 1781 O O . THR A 1 231 ? 1.906 0.072 23.891 1.00 62.65 226 THR A O 1
ATOM 1785 N N . LEU A 1 232 ? 3.566 0.685 22.478 1.00 56.41 227 LEU A N 1
ATOM 1786 C CA . LEU A 1 232 ? 4.176 -0.627 22.334 1.00 56.55 227 LEU A CA 1
ATOM 1787 C C . LEU A 1 232 ? 4.581 -1.157 23.692 1.00 61.56 227 LEU A C 1
ATOM 1788 O O . LEU A 1 232 ? 4.281 -2.301 24.009 1.00 63.86 227 LEU A O 1
ATOM 1793 N N . TRP A 1 233 ? 5.221 -0.326 24.503 1.00 56.50 228 TRP A N 1
ATOM 1794 C CA . TRP A 1 233 ? 5.796 -0.774 25.753 1.00 56.86 228 TRP A CA 1
ATOM 1795 C C . TRP A 1 233 ? 4.822 -0.969 26.900 1.00 65.96 228 TRP A C 1
ATOM 1796 O O . TRP A 1 233 ? 5.178 -1.628 27.885 1.00 66.54 228 TRP A O 1
ATOM 1807 N N . THR A 1 234 ? 3.617 -0.378 26.799 1.00 64.73 229 THR A N 1
ATOM 1808 C CA . THR A 1 234 ? 2.593 -0.423 27.848 1.00 66.36 229 THR A CA 1
ATOM 1809 C C . THR A 1 234 ? 1.480 -1.391 27.469 1.00 72.72 229 THR A C 1
ATOM 1810 O O . THR A 1 234 ? 0.478 -1.479 28.175 1.00 76.21 229 THR A O 1
ATOM 1814 N N . SER A 1 235 ? 1.648 -2.096 26.354 1.00 67.55 230 SER A N 1
ATOM 1815 C CA . SER A 1 235 ? 0.658 -3.009 25.784 1.00 102.96 230 SER A CA 1
ATOM 1816 C C . SER A 1 235 ? 0.918 -4.496 26.058 1.00 132.71 230 SER A C 1
ATOM 1817 O O . SER A 1 235 ? 1.116 -4.875 27.209 1.00 96.77 230 SER A O 1
ATOM 1820 N N . LYS B 2 4 ? 13.622 -4.494 12.080 1.00 85.58 1006 LYS B N 1
ATOM 1821 C CA . LYS B 2 4 ? 12.721 -5.480 12.658 1.00 85.19 1006 LYS B CA 1
ATOM 1822 C C . LYS B 2 4 ? 12.396 -5.149 14.108 1.00 86.69 1006 LYS B C 1
ATOM 1823 O O . LYS B 2 4 ? 11.549 -5.791 14.724 1.00 87.39 1006 LYS B O 1
ATOM 1829 N N . ARG B 2 5 ? 13.055 -4.134 14.654 1.00 78.80 1007 ARG B N 1
ATOM 1830 C CA . ARG B 2 5 ? 12.763 -3.701 16.015 1.00 76.12 1007 ARG B CA 1
ATOM 1831 C C . ARG B 2 5 ? 11.471 -2.903 15.971 1.00 74.42 1007 ARG B C 1
ATOM 1832 O O . ARG B 2 5 ? 11.309 -2.035 15.119 1.00 74.64 1007 ARG B O 1
ATOM 1840 N N . GLN B 2 6 ? 10.549 -3.201 16.879 1.00 65.54 1008 GLN B N 1
ATOM 1841 C CA . GLN B 2 6 ? 9.245 -2.543 16.897 1.00 62.90 1008 GLN B CA 1
ATOM 1842 C C . GLN B 2 6 ? 9.282 -1.077 17.314 1.00 61.53 1008 GLN B C 1
ATOM 1843 O O . GLN B 2 6 ? 8.626 -0.247 16.705 1.00 61.19 1008 GLN B O 1
ATOM 1849 N N . TYR B 2 7 ? 10.038 -0.766 18.358 1.00 54.31 1009 TYR B N 1
ATOM 1850 C CA . TYR B 2 7 ? 10.142 0.602 18.838 1.00 53.09 1009 TYR B CA 1
ATOM 1851 C C . TYR B 2 7 ? 11.230 1.343 18.076 1.00 54.83 1009 TYR B C 1
ATOM 1852 O O . TYR B 2 7 ? 12.184 0.745 17.601 1.00 54.32 1009 TYR B O 1
ATOM 1861 N N . LYS B 2 8 ? 11.068 2.651 17.952 1.00 49.02 1010 LYS B N 1
ATOM 1862 C CA . LYS B 2 8 ? 11.964 3.466 17.146 1.00 47.78 1010 LYS B CA 1
ATOM 1863 C C . LYS B 2 8 ? 12.811 4.466 17.909 1.00 47.83 1010 LYS B C 1
ATOM 1864 O O . LYS B 2 8 ? 12.405 4.980 18.937 1.00 48.50 1010 LYS B O 1
ATOM 1880 N N . ILE B 2 10 ? 15.368 8.029 16.762 1.00 48.96 1012 ILE B N 1
ATOM 1881 C CA . ILE B 2 10 ? 15.323 9.116 15.782 1.00 50.90 1012 ILE B CA 1
ATOM 1882 C C . ILE B 2 10 ? 15.733 8.625 14.386 1.00 58.17 1012 ILE B C 1
ATOM 1883 O O . ILE B 2 10 ? 16.788 8.006 14.242 1.00 57.78 1012 ILE B O 1
ATOM 1888 N N . LEU B 2 11 ? 14.869 8.877 13.413 1.00 56.08 1013 LEU B N 1
ATOM 1889 C CA . LEU B 2 11 ? 15.067 8.449 12.041 1.00 86.37 1013 LEU B CA 1
ATOM 1890 C C . LEU B 2 11 ? 14.829 6.948 11.863 1.00 143.56 1013 LEU B C 1
ATOM 1891 O O . LEU B 2 11 ? 14.388 6.511 10.803 1.00 120.80 1013 LEU B O 1
#

CATH classification: 1.20.190.20

B-factor: mean 59.72, std 17.35, range [33.16, 152.75]